Protein AF-A0A534W5A2-F1 (afdb_monomer_lite)

Secondary structure (DSSP, 8-state):
----------------------TT-PPPHHHHHHHHHHHHHHHHHHHHHHHH-SSPPPHHHHHHHHHHHHHHHTT-HHHHHHHHHHHHHHTGGG--HHHHHHHHHHHHHHHHTTTT-HHHHHHHHHHH--TTTSPPPHHHHHHHHHHHHHHHHHHHHHHHHHHHHHHHHHHHHHHHHHHHHHHHHHH-S-TT----TT-HHHHHHHHHHHHHHHHHHHHS----TT--HHHHHHHHHHHHHHHHHHHHHHHHHHHHHHHHHHHTTS-THHHHHHHHTT--

Structure (mmCIF, N/CA/C/O backbone):
data_AF-A0A534W5A2-F1
#
_entry.id   AF-A0A534W5A2-F1
#
loop_
_atom_site.group_PDB
_atom_site.id
_atom_site.type_symbol
_atom_site.label_atom_id
_atom_site.label_alt_id
_atom_site.label_comp_id
_atom_site.label_asym_id
_atom_site.label_entity_id
_atom_site.label_seq_id
_atom_site.pdbx_PDB_ins_code
_atom_site.Cartn_x
_atom_site.Cartn_y
_atom_site.Cartn_z
_atom_site.occupancy
_atom_site.B_iso_or_equiv
_atom_site.auth_seq_id
_atom_site.auth_comp_id
_atom_site.auth_asym_id
_atom_site.auth_atom_id
_atom_site.pdbx_PDB_model_num
ATOM 1 N N . MET A 1 1 ? -21.475 -53.592 32.112 1.00 46.22 1 MET A N 1
ATOM 2 C CA . MET A 1 1 ? -20.242 -53.529 31.300 1.00 46.22 1 MET A CA 1
ATOM 3 C C . MET A 1 1 ? -20.649 -53.256 29.865 1.00 46.22 1 MET A C 1
ATOM 5 O O . MET A 1 1 ? -20.911 -54.202 29.145 1.00 46.22 1 MET A O 1
ATOM 9 N N . ASN A 1 2 ? -20.759 -51.983 29.489 1.00 44.91 2 ASN A N 1
ATOM 10 C CA . ASN A 1 2 ? -20.929 -51.557 28.102 1.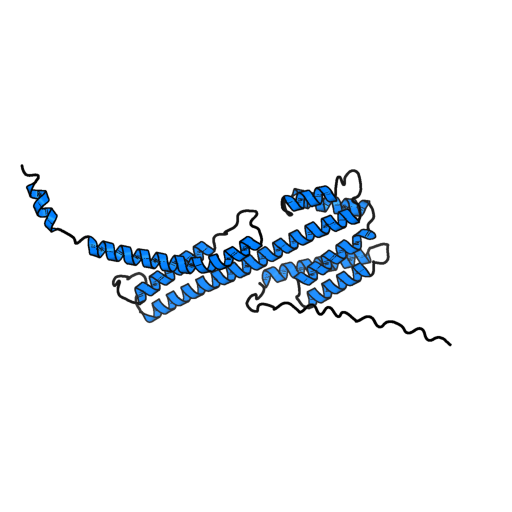00 44.91 2 ASN A CA 1
ATOM 11 C C . ASN A 1 2 ? -19.834 -50.520 27.842 1.00 44.91 2 ASN A C 1
ATOM 13 O O . ASN A 1 2 ? -19.763 -49.514 28.543 1.00 44.91 2 ASN A O 1
ATOM 17 N N . HIS A 1 3 ? -18.935 -50.844 26.917 1.00 53.88 3 HIS A N 1
ATOM 18 C CA . HIS A 1 3 ? -17.852 -49.981 26.465 1.00 53.88 3 HIS A CA 1
ATOM 19 C C . HIS A 1 3 ? -18.421 -48.939 25.496 1.00 53.88 3 HIS A C 1
ATOM 21 O O . HIS A 1 3 ? -18.785 -49.282 24.375 1.00 53.88 3 HIS A O 1
ATOM 27 N N . GLU A 1 4 ? -18.481 -47.678 25.917 1.00 57.25 4 GLU A N 1
ATOM 28 C CA . GLU A 1 4 ? -18.654 -46.546 25.006 1.00 57.25 4 GLU A CA 1
ATOM 29 C C . GLU A 1 4 ? -17.293 -46.182 24.404 1.00 57.25 4 GLU A C 1
ATOM 31 O O . GLU A 1 4 ? -16.384 -45.695 25.076 1.00 57.25 4 GLU A O 1
ATOM 36 N N . THR A 1 5 ? -17.138 -46.481 23.119 1.00 62.41 5 THR A N 1
ATOM 37 C CA . THR A 1 5 ? -16.000 -46.088 22.289 1.00 62.41 5 THR A CA 1
ATOM 38 C C . THR A 1 5 ? -16.162 -44.641 21.822 1.00 62.41 5 THR A C 1
ATOM 40 O O . THR A 1 5 ? -17.122 -44.318 21.124 1.00 62.41 5 THR A O 1
ATOM 43 N N . MET A 1 6 ? -15.202 -43.785 22.186 1.00 55.22 6 MET A N 1
ATOM 44 C CA . MET A 1 6 ? -15.036 -42.425 21.656 1.00 55.22 6 MET A CA 1
ATOM 45 C C . MET A 1 6 ? -14.790 -42.424 20.135 1.00 55.22 6 MET A C 1
ATOM 47 O O . MET A 1 6 ? -14.016 -43.255 19.654 1.00 55.22 6 MET A O 1
ATOM 51 N N . PRO A 1 7 ? -15.328 -41.449 19.379 1.00 61.16 7 PRO A N 1
ATOM 52 C CA . PRO A 1 7 ? -14.908 -41.204 18.008 1.00 61.16 7 PRO A CA 1
ATOM 53 C C . PRO A 1 7 ? -13.658 -40.309 17.979 1.00 61.16 7 PRO A C 1
ATOM 55 O O . PRO A 1 7 ? -13.684 -39.142 18.368 1.00 61.16 7 PRO A O 1
ATOM 58 N N . THR A 1 8 ? -12.553 -40.858 17.482 1.00 61.16 8 THR A N 1
ATOM 59 C CA . THR A 1 8 ? -11.350 -40.121 17.077 1.00 61.16 8 THR A CA 1
ATOM 60 C C . THR A 1 8 ? -11.653 -39.307 15.818 1.00 61.16 8 THR A C 1
ATOM 62 O O . THR A 1 8 ? -11.674 -39.848 14.712 1.00 61.16 8 THR A O 1
ATOM 65 N N . GLY A 1 9 ? -11.921 -38.011 15.979 1.00 56.09 9 GLY A N 1
ATOM 66 C CA . GLY A 1 9 ? -12.006 -37.069 14.862 1.00 56.09 9 GLY A CA 1
ATOM 67 C C . GLY A 1 9 ? -10.612 -36.760 14.292 1.00 56.09 9 GLY A C 1
ATOM 68 O O . GLY A 1 9 ? -9.656 -36.666 15.066 1.00 56.09 9 GLY A O 1
ATOM 69 N N . PRO A 1 10 ? -10.456 -36.612 12.964 1.00 56.62 10 PRO A N 1
ATOM 70 C CA . PRO A 1 10 ? -9.162 -36.325 12.361 1.00 56.62 10 PRO A CA 1
ATOM 71 C C . PRO A 1 10 ? -8.696 -34.915 12.738 1.00 56.62 10 PRO A C 1
ATOM 73 O O . PRO A 1 10 ? -9.393 -33.926 12.509 1.00 56.62 10 PRO A O 1
ATOM 76 N N . ALA A 1 11 ? -7.491 -34.832 13.301 1.00 47.19 11 ALA A N 1
ATOM 77 C CA . ALA A 1 11 ? -6.762 -33.587 13.477 1.00 47.19 11 ALA A CA 1
ATOM 78 C C . ALA A 1 11 ? -6.461 -32.993 12.092 1.00 47.19 11 ALA A C 1
ATOM 80 O O . ALA A 1 11 ? -5.523 -33.401 11.413 1.00 47.19 11 ALA A O 1
ATOM 81 N N . SER A 1 12 ? -7.290 -32.043 11.660 1.00 46.56 12 SER A N 1
ATOM 82 C CA . SER A 1 12 ? -7.030 -31.209 10.490 1.00 46.56 12 SER A CA 1
ATOM 83 C C . SER A 1 12 ? -5.933 -30.202 10.839 1.00 46.56 12 SER A C 1
ATOM 85 O O . SER A 1 12 ? -6.209 -29.051 11.174 1.00 46.56 12 SER A O 1
ATOM 87 N N . THR A 1 13 ? -4.677 -30.637 10.775 1.00 43.84 13 THR A N 1
ATOM 88 C CA . THR A 1 13 ? -3.520 -29.748 10.658 1.00 43.84 13 THR A CA 1
ATOM 89 C C . THR A 1 13 ? -3.604 -29.041 9.309 1.00 43.84 13 THR A C 1
ATOM 91 O O . THR A 1 13 ? -3.165 -29.558 8.283 1.00 43.84 13 THR A O 1
ATOM 94 N N . LEU A 1 14 ? -4.235 -27.866 9.310 1.00 41.47 14 LEU A N 1
ATOM 95 C CA . LEU A 1 14 ? -4.123 -26.874 8.246 1.00 41.47 14 LEU A CA 1
ATOM 96 C C . LEU A 1 14 ? -2.685 -26.337 8.269 1.00 41.47 14 LEU A C 1
ATOM 98 O O . LEU A 1 14 ? -2.398 -25.283 8.834 1.00 41.47 14 LEU A O 1
ATOM 102 N N . ASP A 1 15 ? -1.770 -27.092 7.666 1.00 35.31 15 ASP A N 1
ATOM 103 C CA . ASP A 1 15 ? -0.505 -26.551 7.190 1.00 35.31 15 ASP A CA 1
ATOM 104 C C . ASP A 1 15 ? -0.844 -25.605 6.038 1.00 35.31 15 ASP A C 1
ATOM 106 O O . ASP A 1 15 ? -0.960 -25.994 4.873 1.00 35.31 15 ASP A O 1
ATOM 110 N N . HIS A 1 16 ? -1.067 -24.334 6.376 1.00 46.12 16 HIS A N 1
ATOM 111 C CA . HIS A 1 16 ? -0.995 -23.264 5.398 1.00 46.12 16 HIS A CA 1
ATOM 112 C C . HIS A 1 16 ? 0.427 -23.258 4.850 1.00 46.12 16 HIS A C 1
ATOM 114 O O . HIS A 1 16 ? 1.347 -22.718 5.464 1.00 46.12 16 HIS A O 1
ATOM 120 N N . ALA A 1 17 ? 0.583 -23.912 3.699 1.00 38.72 17 ALA A N 1
ATOM 121 C CA . ALA A 1 17 ? 1.750 -23.836 2.851 1.00 38.72 17 ALA A CA 1
ATOM 122 C C . ALA A 1 17 ? 2.178 -22.370 2.756 1.00 38.72 17 ALA A C 1
ATOM 124 O O . ALA A 1 17 ? 1.464 -21.534 2.201 1.00 38.72 17 ALA A O 1
ATOM 125 N N . THR A 1 18 ? 3.325 -22.069 3.362 1.00 44.75 18 THR A N 1
ATOM 126 C CA . THR A 1 18 ? 4.060 -20.824 3.184 1.00 44.75 18 THR A CA 1
ATOM 127 C C . THR A 1 18 ? 4.217 -20.595 1.695 1.00 44.75 18 THR A C 1
ATOM 129 O O . THR A 1 18 ? 4.955 -21.309 1.018 1.00 44.75 18 THR A O 1
ATOM 132 N N . THR A 1 19 ? 3.437 -19.639 1.212 1.00 43.31 19 THR A N 1
ATOM 133 C CA . THR A 1 19 ? 3.390 -19.170 -0.159 1.00 43.31 19 THR A CA 1
ATOM 134 C C . THR A 1 19 ? 4.802 -18.889 -0.642 1.00 43.31 19 THR A C 1
ATOM 136 O O . THR A 1 19 ? 5.532 -18.124 -0.018 1.00 43.31 19 THR A O 1
ATOM 139 N N . ASP A 1 20 ? 5.136 -19.554 -1.739 1.00 40.97 20 ASP A N 1
ATOM 140 C CA . ASP A 1 20 ? 6.178 -19.265 -2.715 1.00 40.97 20 ASP A CA 1
ATOM 141 C C . ASP A 1 20 ? 6.689 -17.812 -2.634 1.00 40.97 20 ASP A C 1
ATOM 143 O O . ASP A 1 20 ? 6.118 -16.876 -3.202 1.00 40.97 20 ASP A O 1
ATOM 147 N N . SER A 1 21 ? 7.738 -17.608 -1.837 1.00 47.84 21 SER A N 1
ATOM 148 C CA . SER A 1 21 ? 8.421 -16.326 -1.700 1.00 47.84 21 SER A CA 1
ATOM 149 C C . SER A 1 21 ? 9.193 -16.075 -2.990 1.00 47.84 21 SER A C 1
ATOM 151 O O . SER A 1 21 ? 10.363 -16.438 -3.073 1.00 47.84 21 SER A O 1
ATOM 153 N N . ASP A 1 22 ? 8.537 -15.491 -3.995 1.00 47.50 22 ASP A N 1
ATOM 154 C CA . ASP A 1 22 ? 9.152 -15.100 -5.266 1.00 47.50 22 ASP A CA 1
ATOM 155 C C . ASP A 1 22 ? 10.478 -14.348 -4.985 1.00 47.50 22 ASP A C 1
ATOM 157 O O . ASP A 1 22 ? 10.462 -13.211 -4.490 1.00 47.50 22 ASP A O 1
ATOM 161 N N . PRO A 1 23 ? 11.650 -14.970 -5.235 1.00 49.06 23 PRO A N 1
ATOM 162 C CA . PRO A 1 23 ? 12.945 -14.474 -4.763 1.00 49.06 23 PRO A CA 1
ATOM 163 C C . PRO A 1 23 ? 13.362 -13.157 -5.436 1.00 49.06 23 PRO A C 1
ATOM 165 O O . PRO A 1 23 ? 14.333 -12.523 -5.021 1.00 49.06 23 PRO A O 1
ATOM 168 N N . ALA A 1 24 ? 12.619 -12.710 -6.454 1.00 47.38 24 ALA A N 1
ATOM 169 C CA . ALA A 1 24 ? 12.826 -11.439 -7.138 1.00 47.38 24 ALA A CA 1
ATOM 170 C C . ALA A 1 24 ? 12.219 -10.222 -6.406 1.00 47.38 24 ALA A C 1
ATOM 172 O O . ALA A 1 24 ? 12.464 -9.081 -6.807 1.00 47.38 24 ALA A O 1
ATOM 173 N N . LEU A 1 25 ? 11.446 -10.425 -5.335 1.00 53.38 25 LEU A N 1
ATOM 174 C CA . LEU A 1 25 ? 10.855 -9.364 -4.514 1.00 53.38 25 LEU A CA 1
ATOM 175 C C . LEU A 1 25 ? 11.687 -9.124 -3.247 1.00 53.38 25 LEU A C 1
ATOM 177 O O . LEU A 1 25 ? 11.186 -9.226 -2.130 1.00 53.38 25 LEU A O 1
ATOM 181 N N . LEU A 1 26 ? 12.971 -8.778 -3.396 1.00 52.56 26 LEU A N 1
ATOM 182 C CA . LEU A 1 26 ? 13.739 -8.292 -2.248 1.00 52.56 26 LEU A CA 1
ATOM 183 C C . LEU A 1 26 ? 13.084 -7.005 -1.732 1.00 52.56 26 LEU A C 1
ATOM 185 O O . LEU A 1 26 ? 13.005 -6.013 -2.466 1.00 52.56 26 LEU A O 1
ATOM 189 N N . PRO A 1 27 ? 12.585 -6.999 -0.488 1.00 54.56 27 PRO A N 1
ATOM 190 C CA . PRO A 1 27 ? 11.797 -5.889 -0.018 1.00 54.56 27 PRO A CA 1
ATOM 191 C C . PRO A 1 27 ? 12.708 -4.698 0.267 1.00 54.56 27 PRO A C 1
ATOM 193 O O . PRO A 1 27 ? 13.811 -4.804 0.811 1.00 54.56 27 PRO A O 1
ATOM 196 N N . ASP A 1 28 ? 12.234 -3.531 -0.134 1.00 64.06 28 ASP A N 1
ATOM 197 C CA . ASP A 1 28 ? 12.963 -2.294 0.026 1.00 64.06 28 ASP A CA 1
ATOM 198 C C . ASP A 1 28 ? 13.176 -1.936 1.504 1.00 64.06 28 ASP A C 1
ATOM 200 O O . ASP A 1 28 ? 12.235 -1.689 2.262 1.00 64.06 28 ASP A O 1
ATOM 204 N N . ARG A 1 29 ? 14.448 -1.866 1.901 1.00 63.94 29 ARG A N 1
ATOM 205 C CA . ARG A 1 29 ? 14.871 -1.679 3.293 1.00 63.94 29 ARG A CA 1
ATOM 206 C C . ARG A 1 29 ? 14.306 -0.417 3.976 1.00 63.94 29 ARG A C 1
ATOM 208 O O . ARG A 1 29 ? 13.842 -0.556 5.107 1.00 63.94 29 ARG A O 1
ATOM 215 N N . PRO A 1 30 ? 14.305 0.793 3.373 1.00 66.75 30 PRO A N 1
ATOM 216 C CA . PRO A 1 30 ? 13.800 1.990 4.050 1.00 66.75 30 PRO A CA 1
ATOM 217 C C . PRO A 1 30 ? 12.285 1.973 4.293 1.00 66.75 30 PRO A C 1
ATOM 219 O O . PRO A 1 30 ? 11.844 2.368 5.373 1.00 66.75 30 PRO A O 1
ATOM 222 N N . SER A 1 31 ? 11.475 1.486 3.347 1.00 78.44 31 SER A N 1
ATOM 223 C CA . SER A 1 31 ? 10.023 1.381 3.566 1.00 78.44 31 SER A CA 1
ATOM 224 C C . SER A 1 31 ? 9.671 0.301 4.589 1.00 78.44 31 SER A C 1
ATOM 226 O O . SER A 1 31 ? 8.850 0.547 5.478 1.00 78.44 31 SER A O 1
ATOM 228 N N . LEU A 1 32 ? 10.347 -0.851 4.541 1.00 82.25 32 LEU A N 1
ATOM 229 C CA . LEU A 1 32 ? 10.207 -1.880 5.567 1.00 82.25 32 LEU A CA 1
ATOM 230 C C . LEU A 1 32 ? 10.569 -1.366 6.955 1.00 82.25 32 LEU A C 1
ATOM 232 O O . LEU A 1 32 ? 9.850 -1.648 7.906 1.00 82.25 32 LEU A O 1
ATOM 236 N N . PHE A 1 33 ? 11.641 -0.586 7.081 1.00 88.19 33 PHE A N 1
ATOM 237 C CA . PHE A 1 33 ? 12.065 -0.036 8.364 1.00 88.19 33 PHE A CA 1
ATOM 238 C C . PHE A 1 33 ? 10.991 0.856 8.999 1.00 88.19 33 PHE A C 1
ATOM 240 O O . PHE A 1 33 ? 10.694 0.718 10.185 1.00 88.19 33 PHE A O 1
ATOM 247 N N . ILE A 1 34 ? 10.360 1.734 8.211 1.00 89.12 34 ILE A N 1
ATOM 248 C CA . ILE A 1 34 ? 9.267 2.589 8.697 1.00 89.12 34 ILE A CA 1
ATOM 249 C C . ILE A 1 34 ? 8.055 1.737 9.091 1.00 89.12 34 ILE A C 1
ATOM 251 O O . ILE A 1 34 ? 7.485 1.943 10.164 1.00 89.12 34 ILE A O 1
ATOM 255 N N . ARG A 1 35 ? 7.668 0.760 8.258 1.00 89.56 35 ARG A N 1
ATOM 256 C CA . ARG A 1 35 ? 6.538 -0.141 8.552 1.00 89.56 35 ARG A CA 1
ATOM 257 C C . ARG A 1 35 ? 6.783 -0.966 9.809 1.00 89.56 35 ARG A C 1
ATOM 259 O O . ARG A 1 35 ? 5.881 -1.088 10.631 1.00 89.56 35 ARG A O 1
ATOM 266 N N . ARG A 1 36 ? 8.004 -1.470 9.970 1.00 94.56 36 ARG A N 1
ATOM 267 C CA . ARG A 1 36 ? 8.460 -2.216 11.139 1.00 94.56 36 ARG A CA 1
ATOM 268 C C . ARG A 1 36 ? 8.392 -1.361 12.399 1.00 94.56 36 ARG A C 1
ATOM 270 O O . ARG A 1 36 ? 7.740 -1.763 13.350 1.00 94.56 36 ARG A O 1
ATOM 277 N N . ARG A 1 37 ? 8.976 -0.157 12.386 1.00 95.25 37 ARG A N 1
ATOM 278 C CA . ARG A 1 37 ? 8.908 0.771 13.529 1.00 95.25 37 ARG A CA 1
ATOM 279 C C . ARG A 1 37 ? 7.478 1.137 13.899 1.00 95.25 37 ARG A C 1
ATOM 281 O O . ARG A 1 37 ? 7.151 1.263 15.074 1.00 95.25 37 ARG A O 1
ATOM 288 N N . ARG A 1 38 ? 6.617 1.318 12.897 1.00 94.38 38 ARG A N 1
ATOM 289 C CA . ARG A 1 38 ? 5.203 1.594 13.138 1.00 94.38 38 ARG A CA 1
ATOM 290 C C . ARG A 1 38 ? 4.514 0.384 13.770 1.00 94.38 38 ARG A C 1
ATOM 292 O O . ARG A 1 38 ? 3.799 0.561 14.747 1.00 94.38 38 ARG A O 1
ATOM 299 N N . LEU A 1 39 ? 4.763 -0.825 13.270 1.00 95.75 39 LEU A N 1
ATOM 300 C CA . LEU A 1 39 ? 4.236 -2.056 13.859 1.00 95.75 39 LEU A CA 1
ATOM 301 C C . LEU A 1 39 ? 4.715 -2.235 15.310 1.00 95.75 39 LEU A C 1
ATOM 303 O O . LEU A 1 39 ? 3.898 -2.473 16.193 1.00 95.75 39 LEU A O 1
ATOM 307 N N . GLU A 1 40 ? 6.009 -2.027 15.572 1.00 97.31 40 GLU A N 1
ATOM 308 C CA . GLU A 1 40 ? 6.608 -2.015 16.916 1.00 97.31 40 GLU A CA 1
ATOM 309 C C . GLU A 1 40 ? 5.891 -1.036 17.852 1.00 97.31 40 GLU A C 1
ATOM 311 O O . GLU A 1 40 ? 5.502 -1.409 18.959 1.00 97.31 40 GLU A O 1
ATOM 316 N N . ALA A 1 41 ? 5.663 0.198 17.395 1.00 96.81 41 ALA A N 1
ATOM 317 C CA . ALA A 1 41 ? 4.951 1.207 18.169 1.00 96.81 41 ALA A CA 1
ATOM 318 C C . ALA A 1 41 ? 3.507 0.782 18.478 1.00 96.81 41 ALA A C 1
ATOM 320 O O . ALA A 1 41 ? 3.071 0.906 19.619 1.00 96.81 41 ALA A O 1
ATOM 321 N N . HIS A 1 42 ? 2.782 0.226 17.502 1.00 96.12 42 HIS A N 1
ATOM 322 C CA . HIS A 1 42 ? 1.413 -0.257 17.711 1.00 96.12 42 HIS A CA 1
ATOM 323 C C . HIS A 1 42 ? 1.349 -1.433 18.695 1.00 96.12 42 HIS A C 1
ATOM 325 O O . HIS A 1 42 ? 0.494 -1.439 19.580 1.00 96.12 42 HIS A O 1
ATOM 331 N N . ILE A 1 43 ? 2.274 -2.393 18.593 1.00 97.50 43 ILE A N 1
ATOM 332 C CA . ILE A 1 43 ? 2.395 -3.503 19.549 1.00 97.50 43 ILE A CA 1
ATOM 333 C C . ILE A 1 43 ? 2.671 -2.958 20.960 1.00 97.50 43 ILE A C 1
ATOM 335 O O . ILE A 1 43 ? 2.026 -3.376 21.921 1.00 97.50 43 ILE A O 1
ATOM 339 N N . ALA A 1 44 ? 3.578 -1.986 21.099 1.00 96.88 44 ALA A N 1
ATOM 340 C CA . ALA A 1 44 ? 3.882 -1.359 22.385 1.00 96.88 44 ALA A CA 1
ATOM 341 C C . ALA A 1 44 ? 2.676 -0.603 22.973 1.00 96.88 44 ALA A C 1
ATOM 343 O O . ALA A 1 44 ? 2.405 -0.708 24.173 1.00 96.88 44 ALA A O 1
ATOM 344 N N . THR A 1 45 ? 1.918 0.119 22.141 1.00 95.38 45 THR A N 1
ATOM 345 C CA . THR A 1 45 ? 0.675 0.784 22.556 1.00 95.38 45 THR A CA 1
ATOM 346 C C . THR A 1 45 ? -0.362 -0.230 23.032 1.00 95.38 45 THR A C 1
ATOM 348 O O . THR A 1 45 ? -0.963 -0.012 24.080 1.00 95.38 45 THR A O 1
ATOM 351 N N . LEU A 1 46 ? -0.529 -1.356 22.329 1.00 95.00 46 LEU A N 1
ATOM 352 C CA . LEU A 1 46 ? -1.437 -2.431 22.738 1.00 95.00 46 LEU A CA 1
ATOM 353 C C . LEU A 1 46 ? -1.046 -3.026 24.093 1.00 95.00 46 LEU A C 1
ATOM 355 O O . LEU A 1 46 ? -1.887 -3.098 24.983 1.00 95.00 46 LEU A O 1
ATOM 359 N N . TYR A 1 47 ? 0.230 -3.362 24.308 1.00 94.88 47 TYR A N 1
ATOM 360 C CA . TYR A 1 47 ? 0.693 -3.827 25.622 1.00 94.88 47 TYR A CA 1
ATOM 361 C C . TYR A 1 47 ? 0.455 -2.798 26.731 1.00 94.88 47 TYR A C 1
ATOM 363 O O . TYR A 1 47 ? 0.070 -3.164 27.840 1.00 94.88 47 TYR A O 1
ATOM 371 N N . THR A 1 48 ? 0.679 -1.515 26.440 1.00 94.38 48 THR A N 1
ATOM 372 C CA . THR A 1 48 ? 0.449 -0.437 27.410 1.00 94.38 48 THR A CA 1
ATOM 373 C C . THR A 1 48 ? -1.035 -0.329 27.757 1.00 94.38 48 THR A C 1
ATOM 375 O O . THR A 1 48 ? -1.365 -0.283 28.939 1.00 94.38 48 THR A O 1
ATOM 378 N N . SER A 1 49 ? -1.913 -0.377 26.748 1.00 91.38 49 SER A N 1
ATOM 379 C CA . SER A 1 49 ? -3.371 -0.383 26.917 1.00 91.38 49 SER A CA 1
ATOM 380 C C . SER A 1 49 ? -3.819 -1.553 27.793 1.00 91.38 49 SER A C 1
ATOM 382 O O . SER A 1 49 ? -4.432 -1.339 28.839 1.00 91.38 49 SER A O 1
ATOM 384 N N . LEU A 1 50 ? -3.400 -2.777 27.442 1.00 91.88 50 LEU A N 1
ATOM 385 C CA . LEU A 1 50 ? -3.733 -4.001 28.179 1.00 91.88 50 LEU A CA 1
ATOM 386 C C . LEU A 1 50 ? -3.252 -3.957 29.631 1.00 91.88 50 LEU A C 1
ATOM 388 O O . LEU A 1 50 ? -3.957 -4.408 30.526 1.00 91.88 50 LEU A O 1
ATOM 392 N N . ARG A 1 51 ? -2.071 -3.382 29.885 1.00 92.50 51 ARG A N 1
ATOM 393 C CA . ARG A 1 51 ? -1.536 -3.220 31.244 1.00 92.50 51 ARG A CA 1
ATOM 394 C C . ARG A 1 51 ? -2.294 -2.170 32.058 1.00 92.50 51 ARG A C 1
ATOM 396 O O . ARG A 1 51 ? -2.374 -2.300 33.275 1.00 92.50 51 ARG A O 1
ATOM 403 N N . SER A 1 52 ? -2.783 -1.115 31.409 1.00 90.25 52 SER A N 1
ATOM 404 C CA . SER A 1 52 ? -3.552 -0.046 32.058 1.00 90.25 52 SER A CA 1
ATOM 405 C C . SER A 1 52 ? -5.040 -0.362 32.227 1.00 90.25 52 SER A C 1
ATOM 407 O O . SER A 1 52 ? -5.726 0.360 32.951 1.00 90.25 52 SER A O 1
ATOM 409 N N . SER A 1 53 ? -5.541 -1.412 31.569 1.00 87.12 53 SER A N 1
ATOM 410 C CA . SER A 1 53 ? -6.940 -1.821 31.673 1.00 87.12 53 SER A CA 1
ATOM 411 C C . SER A 1 53 ? -7.286 -2.223 33.107 1.00 87.12 53 SER A C 1
ATOM 413 O O . SER A 1 53 ? -6.502 -2.872 33.799 1.00 87.12 53 SER A O 1
ATOM 415 N N . ARG A 1 54 ? -8.482 -1.834 33.566 1.00 82.06 54 ARG A N 1
ATOM 416 C CA . ARG A 1 54 ? -9.006 -2.249 34.880 1.00 82.06 54 ARG A CA 1
ATOM 417 C C . ARG A 1 54 ? -9.431 -3.714 34.898 1.00 82.06 54 ARG A C 1
ATOM 419 O O . ARG A 1 54 ? -9.530 -4.297 35.975 1.00 82.06 54 ARG A O 1
ATOM 426 N N . HIS A 1 55 ? -9.704 -4.281 33.728 1.00 82.44 55 HIS A N 1
ATOM 427 C CA . HIS A 1 55 ? -10.101 -5.671 33.573 1.00 82.44 55 HIS A CA 1
ATOM 428 C C . HIS A 1 55 ? -8.883 -6.523 33.215 1.00 82.44 55 HIS A C 1
ATOM 430 O O . HIS A 1 55 ? -7.987 -6.036 32.518 1.00 82.44 55 HIS A O 1
ATOM 436 N N . PRO A 1 56 ? -8.822 -7.781 33.693 1.00 85.06 56 PRO A N 1
ATOM 437 C CA . PRO A 1 56 ? -7.808 -8.708 33.218 1.00 85.06 56 PRO A CA 1
ATOM 438 C C . PRO A 1 56 ? -7.909 -8.787 31.688 1.00 85.06 56 PRO A C 1
ATOM 440 O O . PRO A 1 56 ? -9.022 -8.883 31.169 1.00 85.06 56 PRO A O 1
ATOM 443 N N . PRO A 1 57 ? -6.783 -8.688 30.964 1.00 82.19 57 PRO A N 1
ATOM 444 C CA . PRO A 1 57 ? -6.808 -8.670 29.512 1.00 82.19 57 PRO A CA 1
ATOM 445 C C . PRO A 1 57 ? -7.390 -9.982 28.994 1.00 82.19 57 PRO A C 1
ATOM 447 O O . PRO A 1 57 ? -6.970 -11.052 29.445 1.00 82.19 57 PRO A O 1
ATOM 450 N N . ASP A 1 58 ? -8.312 -9.897 28.036 1.00 91.56 58 ASP A N 1
ATOM 451 C CA . ASP A 1 58 ? -8.792 -11.080 27.333 1.00 91.56 58 ASP A CA 1
ATOM 452 C C . ASP A 1 58 ? -7.594 -11.845 26.746 1.00 91.56 58 ASP A C 1
ATOM 454 O O . ASP A 1 58 ? -6.687 -11.287 26.108 1.00 91.56 58 ASP A O 1
ATOM 458 N N . GLN A 1 59 ? -7.584 -13.149 27.008 1.00 93.94 59 GLN A N 1
ATOM 459 C CA . GLN A 1 59 ? -6.559 -14.070 26.551 1.00 93.94 59 GLN A CA 1
ATOM 460 C C . GLN A 1 59 ? -6.450 -14.051 25.022 1.00 93.94 59 GLN A C 1
ATOM 462 O O . GLN A 1 59 ? -5.337 -14.150 24.503 1.00 93.94 59 GLN A O 1
ATOM 467 N N . SER A 1 60 ? -7.567 -13.848 24.313 1.00 95.19 60 SER A N 1
ATOM 468 C CA . SER A 1 60 ? -7.585 -13.779 22.849 1.00 95.19 60 SER A CA 1
ATOM 469 C C . SER A 1 60 ? -6.793 -12.572 22.317 1.00 95.19 60 SER A C 1
ATOM 471 O O . SER A 1 60 ? -5.978 -12.693 21.395 1.00 95.19 60 SER A O 1
ATOM 473 N N . VAL A 1 61 ? -6.939 -11.407 22.958 1.00 95.88 61 VAL A N 1
ATOM 474 C CA . VAL A 1 61 ? -6.212 -10.185 22.592 1.00 95.88 61 VAL A CA 1
ATOM 475 C C . VAL A 1 61 ? -4.718 -10.370 22.847 1.00 95.88 61 VAL A C 1
ATOM 477 O O . VAL A 1 61 ? -3.893 -10.061 21.984 1.00 95.88 61 VAL A O 1
ATOM 480 N N . LEU A 1 62 ? -4.354 -10.925 24.008 1.00 95.81 62 LEU A N 1
ATOM 481 C CA . LEU A 1 62 ? -2.958 -11.190 24.357 1.00 95.81 62 LEU A CA 1
ATOM 482 C C . LEU A 1 62 ? -2.307 -12.193 23.393 1.00 95.81 62 LEU A C 1
ATOM 484 O O . LEU A 1 62 ? -1.146 -12.020 23.009 1.00 95.81 62 LEU A O 1
ATOM 488 N N . GLU A 1 63 ? -3.045 -13.223 22.976 1.00 97.00 63 GLU A N 1
ATOM 489 C CA . GLU A 1 63 ? -2.589 -14.189 21.982 1.00 97.00 63 GLU A CA 1
ATOM 490 C C . GLU A 1 63 ? -2.245 -13.499 20.659 1.00 97.00 63 GLU A C 1
ATOM 492 O O . GLU A 1 63 ? -1.122 -13.653 20.167 1.00 97.00 63 GLU A O 1
ATOM 497 N N . HIS A 1 64 ? -3.147 -12.675 20.124 1.00 97.62 64 HIS A N 1
ATOM 498 C CA . HIS A 1 64 ? -2.906 -11.940 18.884 1.00 97.62 64 HIS A CA 1
ATOM 499 C C . HIS A 1 64 ? -1.724 -10.966 18.985 1.00 97.62 64 HIS A C 1
ATOM 501 O O . HIS A 1 64 ? -0.906 -10.900 18.066 1.00 97.62 64 HIS A O 1
ATOM 507 N N . VAL A 1 65 ? -1.557 -10.263 20.110 1.00 97.25 65 VAL A N 1
ATOM 508 C CA . VAL A 1 65 ? -0.391 -9.385 20.326 1.00 97.25 65 VAL A CA 1
ATOM 509 C C . VAL A 1 65 ? 0.914 -10.192 20.351 1.00 97.25 65 VAL A C 1
ATOM 511 O O . VAL A 1 65 ? 1.911 -9.791 19.745 1.00 97.25 65 VAL A O 1
ATOM 514 N N . ASN A 1 66 ? 0.916 -11.364 20.989 1.00 97.50 66 ASN A N 1
ATOM 515 C CA . ASN A 1 66 ? 2.079 -12.249 21.005 1.00 97.50 66 ASN A CA 1
ATOM 516 C C . ASN A 1 66 ? 2.383 -12.830 19.614 1.00 97.50 66 ASN A C 1
ATOM 518 O O . ASN A 1 66 ? 3.554 -12.949 19.249 1.00 97.50 66 ASN A O 1
ATOM 522 N N . VAL A 1 67 ? 1.358 -13.165 18.821 1.00 98.00 67 VAL A N 1
ATOM 523 C CA . VAL A 1 67 ? 1.524 -13.543 17.407 1.00 98.00 67 VAL A CA 1
ATOM 524 C C . VAL A 1 67 ? 2.165 -12.391 16.636 1.00 98.00 67 VAL A C 1
ATOM 526 O O . VAL A 1 67 ? 3.172 -12.614 15.968 1.00 98.00 67 VAL A O 1
ATOM 529 N N . ALA A 1 68 ? 1.653 -11.165 16.778 1.00 97.88 68 ALA A N 1
ATOM 530 C CA . ALA A 1 68 ? 2.196 -9.989 16.102 1.00 97.88 68 ALA A CA 1
ATOM 531 C C . ALA A 1 68 ? 3.682 -9.779 16.423 1.00 97.88 68 ALA A C 1
ATOM 533 O O . ALA A 1 68 ? 4.487 -9.553 15.520 1.00 97.88 68 ALA A O 1
ATOM 534 N N . LYS A 1 69 ? 4.063 -9.932 17.697 1.00 98.06 69 LYS A N 1
ATOM 535 C CA . LYS A 1 69 ? 5.459 -9.854 18.142 1.00 98.06 69 LYS A CA 1
ATOM 536 C C . LYS A 1 69 ? 6.332 -10.943 17.511 1.00 98.06 69 LYS A C 1
ATOM 538 O O . LYS A 1 69 ? 7.390 -10.633 16.977 1.00 98.06 69 LYS A O 1
ATOM 543 N N . ARG A 1 70 ? 5.876 -12.202 17.501 1.00 98.06 70 ARG A N 1
ATOM 544 C CA . ARG A 1 70 ? 6.616 -13.302 16.854 1.00 98.06 70 ARG A CA 1
ATOM 545 C C . ARG A 1 70 ? 6.815 -13.061 15.358 1.00 98.06 70 ARG A C 1
ATOM 547 O O . ARG A 1 70 ? 7.882 -13.370 14.836 1.00 98.06 70 ARG A O 1
ATOM 554 N N . GLN A 1 71 ? 5.807 -12.527 14.670 1.00 97.38 71 GLN A N 1
ATOM 555 C CA . GLN A 1 71 ? 5.913 -12.223 13.241 1.00 97.38 71 GLN A CA 1
ATOM 556 C C . GLN A 1 71 ? 6.856 -11.048 12.976 1.00 97.38 71 GLN A C 1
ATOM 558 O O . GLN A 1 71 ? 7.683 -11.111 12.069 1.00 97.38 71 GLN A O 1
ATOM 563 N N . LEU A 1 72 ? 6.814 -10.021 13.825 1.00 96.56 72 LEU A N 1
ATOM 564 C CA . LEU A 1 72 ? 7.778 -8.928 13.803 1.00 96.56 72 LEU A CA 1
ATOM 565 C C . LEU A 1 72 ? 9.223 -9.438 13.970 1.00 96.56 72 LEU A C 1
ATOM 567 O O . LEU A 1 72 ? 10.093 -9.044 13.193 1.00 96.56 72 LEU A O 1
ATOM 571 N N . ASP A 1 73 ? 9.471 -10.341 14.925 1.00 96.75 73 ASP A N 1
ATOM 572 C CA . ASP A 1 73 ? 10.796 -10.939 15.162 1.00 96.75 73 ASP A CA 1
ATOM 573 C C . ASP A 1 73 ? 11.285 -11.762 13.954 1.00 96.75 73 ASP A C 1
ATOM 575 O O . ASP A 1 73 ? 12.478 -11.788 13.651 1.00 96.75 73 ASP A O 1
ATOM 579 N N . ARG A 1 74 ? 10.357 -12.384 13.216 1.00 96.12 74 ARG A N 1
ATOM 580 C CA . ARG A 1 74 ? 10.616 -13.115 11.962 1.00 96.12 74 ARG A CA 1
ATOM 581 C C . ARG A 1 74 ? 10.732 -12.214 10.729 1.00 96.12 74 ARG A C 1
ATOM 583 O O . ARG A 1 74 ? 10.965 -12.719 9.636 1.00 96.12 74 ARG A O 1
ATOM 590 N N . ASN A 1 75 ? 10.592 -10.896 10.887 1.00 94.25 75 ASN A N 1
ATOM 591 C CA . ASN A 1 75 ? 10.537 -9.921 9.795 1.00 94.25 75 ASN A CA 1
ATOM 592 C C . ASN A 1 75 ? 9.354 -10.141 8.818 1.00 94.25 75 ASN A C 1
ATOM 594 O O . ASN A 1 75 ? 9.378 -9.659 7.685 1.00 94.25 75 ASN A O 1
ATOM 598 N N . CYS A 1 76 ? 8.302 -10.821 9.284 1.00 93.38 76 CYS A N 1
ATOM 599 C CA . CYS A 1 76 ? 7.017 -11.042 8.616 1.00 93.38 76 CYS A CA 1
ATOM 600 C C . CYS A 1 76 ? 6.069 -9.876 8.950 1.00 93.38 76 CYS A C 1
ATOM 602 O O . CYS A 1 76 ? 5.195 -9.962 9.816 1.00 93.38 76 CYS A O 1
ATOM 604 N N . ILE A 1 77 ? 6.337 -8.710 8.350 1.00 93.25 77 ILE A N 1
ATOM 605 C CA . ILE A 1 77 ? 5.696 -7.443 8.742 1.00 93.25 77 ILE A CA 1
ATOM 606 C C . ILE A 1 77 ? 4.195 -7.435 8.426 1.00 93.25 77 ILE A C 1
ATOM 608 O O . ILE A 1 77 ? 3.420 -6.890 9.212 1.00 93.25 77 ILE A O 1
ATOM 612 N N . ASP A 1 78 ? 3.778 -8.023 7.305 1.00 91.50 78 ASP A N 1
ATOM 613 C CA . ASP A 1 78 ? 2.375 -8.045 6.880 1.00 91.50 78 ASP A CA 1
ATOM 614 C C . ASP A 1 78 ? 1.529 -8.919 7.818 1.00 91.50 78 ASP A C 1
ATOM 616 O O . ASP A 1 78 ? 0.521 -8.463 8.358 1.00 91.50 78 ASP A O 1
ATOM 620 N N . GLU A 1 79 ? 2.003 -10.124 8.134 1.00 94.12 79 GLU A N 1
ATOM 621 C CA . GLU A 1 79 ? 1.391 -11.037 9.104 1.00 94.12 79 GLU A CA 1
ATOM 622 C C . GLU A 1 79 ? 1.325 -10.413 10.503 1.00 94.12 79 GLU A C 1
ATOM 624 O O . GLU A 1 79 ? 0.342 -10.584 11.229 1.00 94.12 79 GLU A O 1
ATOM 629 N N . GLY A 1 80 ? 2.349 -9.641 10.876 1.00 96.06 80 GLY A N 1
ATOM 630 C CA . GLY A 1 80 ? 2.350 -8.868 12.113 1.00 96.06 80 GLY A CA 1
ATOM 631 C C . GLY A 1 80 ? 1.227 -7.827 12.164 1.00 96.06 80 GLY A C 1
ATOM 632 O O . GLY A 1 80 ? 0.540 -7.715 13.181 1.00 96.06 80 GLY A O 1
ATOM 633 N N . TRP A 1 81 ? 0.984 -7.107 11.064 1.00 95.75 81 TRP A N 1
ATOM 634 C CA . TRP A 1 81 ? -0.136 -6.166 10.960 1.00 95.75 81 TRP A CA 1
ATOM 635 C C . TRP A 1 81 ? -1.495 -6.860 11.037 1.00 95.75 81 TRP A C 1
ATOM 637 O O . TRP A 1 81 ? -2.370 -6.381 11.757 1.00 95.75 81 TRP A O 1
ATOM 647 N N . HIS A 1 82 ? -1.661 -8.007 10.376 1.00 95.75 82 HIS A N 1
ATOM 648 C CA . HIS A 1 82 ? -2.888 -8.801 10.478 1.00 95.75 82 HIS A CA 1
ATOM 649 C C . HIS A 1 82 ? -3.201 -9.205 11.917 1.00 95.75 82 HIS A C 1
ATOM 651 O O . HIS A 1 82 ? -4.345 -9.086 12.359 1.00 95.75 82 HIS A O 1
ATOM 657 N N . ALA A 1 83 ? -2.184 -9.637 12.662 1.00 97.44 83 ALA A N 1
ATOM 658 C CA . ALA A 1 83 ? -2.334 -9.996 14.064 1.00 97.44 83 ALA A CA 1
ATOM 659 C C . ALA A 1 83 ? -2.682 -8.777 14.941 1.00 97.44 83 ALA A C 1
ATOM 661 O O . ALA A 1 83 ? -3.542 -8.882 15.811 1.00 97.44 83 ALA A O 1
ATOM 662 N N . VAL A 1 84 ? -2.105 -7.597 14.677 1.00 97.50 84 VAL A N 1
ATOM 663 C CA . VAL A 1 84 ? -2.497 -6.343 15.355 1.00 97.50 84 VAL A CA 1
ATOM 664 C C . VAL A 1 84 ? -3.950 -5.965 15.060 1.00 97.50 84 VAL A C 1
ATOM 666 O O . VAL A 1 84 ? -4.688 -5.584 15.969 1.00 97.50 84 VAL A O 1
ATOM 669 N N . PHE A 1 85 ? -4.392 -6.087 13.809 1.00 96.75 85 PHE A N 1
ATOM 670 C CA . PHE A 1 85 ? -5.782 -5.825 13.442 1.00 96.75 85 PHE A CA 1
ATOM 671 C C . PHE A 1 85 ? -6.743 -6.807 14.119 1.00 96.75 85 PHE A C 1
ATOM 673 O O . PHE A 1 85 ? -7.766 -6.387 14.659 1.00 96.75 85 PHE A O 1
ATOM 680 N N . ALA A 1 86 ? -6.384 -8.092 14.173 1.00 96.88 86 ALA A N 1
ATOM 681 C CA . ALA A 1 86 ? -7.142 -9.101 14.904 1.00 96.88 86 ALA A CA 1
ATOM 682 C C . ALA A 1 86 ? -7.227 -8.778 16.405 1.00 96.88 86 ALA A C 1
ATOM 684 O O . ALA A 1 86 ? -8.324 -8.801 16.956 1.00 96.88 86 ALA A O 1
ATOM 685 N N . ALA A 1 87 ? -6.118 -8.372 17.037 1.00 97.19 87 ALA A N 1
ATOM 686 C CA . ALA A 1 87 ? -6.099 -7.947 18.439 1.00 97.19 87 ALA A CA 1
ATOM 687 C C . ALA A 1 87 ? -7.058 -6.773 18.698 1.00 97.19 87 ALA A C 1
ATOM 689 O O . ALA A 1 87 ? -7.849 -6.808 19.635 1.00 97.19 87 ALA A O 1
ATOM 690 N N . HIS A 1 88 ? -7.048 -5.753 17.836 1.00 96.31 88 HIS A N 1
ATOM 691 C CA . HIS A 1 88 ? -7.956 -4.614 17.975 1.00 96.31 88 HIS A CA 1
ATOM 692 C C . HIS A 1 88 ? -9.435 -4.975 17.802 1.00 96.31 88 HIS A C 1
ATOM 694 O O . HIS A 1 88 ? -10.282 -4.291 18.371 1.00 96.31 88 HIS A O 1
ATOM 700 N N . ARG A 1 89 ? -9.756 -5.996 16.999 1.00 96.62 89 ARG A N 1
ATOM 701 C CA . ARG A 1 89 ? -11.131 -6.494 16.850 1.00 96.62 89 ARG A CA 1
ATOM 702 C C . ARG A 1 89 ? -11.547 -7.385 18.018 1.00 96.62 89 ARG A C 1
ATOM 704 O O . ARG A 1 89 ? -12.708 -7.349 18.407 1.00 96.62 89 ARG A O 1
ATOM 711 N N . ALA A 1 90 ? -10.610 -8.151 18.570 1.00 96.12 90 ALA A N 1
ATOM 712 C CA . ALA A 1 90 ? -10.817 -8.964 19.763 1.00 96.12 90 ALA A CA 1
ATOM 713 C C . ALA A 1 90 ? -11.061 -8.113 21.023 1.00 96.12 90 ALA A C 1
ATOM 715 O O . ALA A 1 90 ? -11.730 -8.569 21.931 1.00 96.12 90 ALA A O 1
ATOM 716 N N . GLU A 1 91 ? -10.602 -6.858 21.048 1.00 95.38 91 GLU A N 1
ATOM 717 C CA . GLU A 1 91 ? -10.852 -5.908 22.145 1.00 95.38 91 GLU A CA 1
ATOM 718 C C . GLU A 1 91 ? -12.312 -5.401 22.192 1.00 95.38 91 GLU A C 1
ATOM 720 O O . GLU A 1 91 ? -12.762 -4.922 23.224 1.00 95.38 91 GLU A O 1
ATOM 725 N N . ILE A 1 92 ? -13.065 -5.477 21.083 1.00 95.75 92 ILE A N 1
ATOM 726 C CA . ILE A 1 92 ? -14.393 -4.843 20.940 1.00 95.75 92 ILE A CA 1
ATOM 727 C C . ILE A 1 92 ? -15.449 -5.339 21.946 1.00 95.75 92 ILE A C 1
ATOM 729 O O . ILE A 1 92 ? -16.178 -4.484 22.455 1.00 95.75 92 ILE A O 1
ATOM 733 N N . PRO A 1 93 ? -15.578 -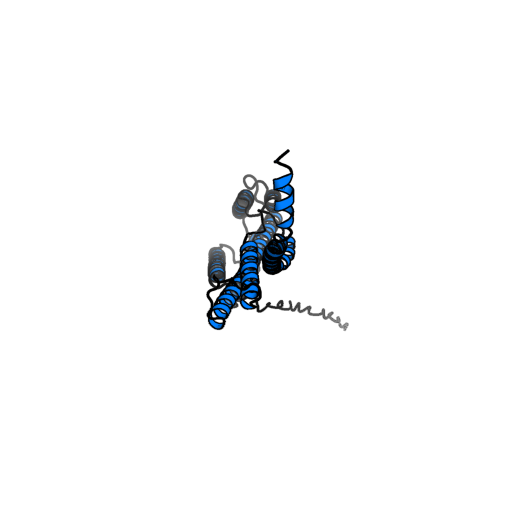6.650 22.234 1.00 94.88 93 PRO A N 1
ATOM 734 C CA . PRO A 1 93 ? -16.574 -7.147 23.188 1.00 94.88 93 PRO A CA 1
ATOM 735 C C . PRO A 1 93 ? -16.396 -6.577 24.600 1.00 94.88 93 PRO A C 1
ATOM 737 O O . PRO A 1 93 ? -17.374 -6.384 25.314 1.00 94.88 93 PRO A O 1
ATOM 740 N N . ASP A 1 94 ? -15.160 -6.243 24.976 1.00 92.69 94 ASP A N 1
ATOM 741 C CA . ASP A 1 94 ? -14.839 -5.684 26.291 1.00 92.69 94 ASP A CA 1
ATOM 742 C C . ASP A 1 94 ? -14.957 -4.149 26.337 1.00 92.69 94 ASP A C 1
ATOM 744 O O . ASP A 1 94 ? -14.806 -3.544 27.402 1.00 92.69 94 ASP A O 1
ATOM 748 N N . MET A 1 95 ? -15.217 -3.493 25.198 1.00 93.31 95 MET A N 1
ATOM 749 C CA . MET A 1 95 ? -15.313 -2.034 25.131 1.00 93.31 95 MET A CA 1
ATOM 750 C C . MET A 1 95 ? -16.629 -1.521 25.705 1.00 93.31 95 MET A C 1
ATOM 752 O O . MET A 1 95 ? -17.721 -1.976 25.352 1.00 93.31 95 MET A O 1
ATOM 756 N N . ARG A 1 96 ? -16.522 -0.454 26.494 1.00 94.88 96 ARG A N 1
ATOM 757 C CA . ARG A 1 96 ? -17.671 0.323 26.966 1.00 94.88 96 ARG A CA 1
ATOM 758 C C . ARG A 1 96 ? -18.268 1.159 25.830 1.00 94.88 96 ARG A C 1
ATOM 760 O O . ARG A 1 96 ? -17.617 1.440 24.822 1.00 94.88 96 ARG A O 1
ATOM 767 N N . ASP A 1 97 ? -19.504 1.617 26.000 1.00 96.25 97 ASP A N 1
ATOM 768 C CA . ASP A 1 97 ? -20.199 2.411 24.978 1.00 96.25 97 ASP A CA 1
ATOM 769 C C . ASP A 1 97 ? -19.472 3.717 24.618 1.00 96.25 97 ASP A C 1
ATOM 771 O O . ASP A 1 97 ? -19.438 4.090 23.446 1.00 96.25 97 ASP A O 1
ATOM 775 N N . ASP A 1 98 ? -18.836 4.388 25.583 1.00 95.56 98 ASP A N 1
ATOM 776 C CA . ASP A 1 98 ? -18.030 5.593 25.346 1.00 95.56 98 ASP A CA 1
ATOM 777 C C . ASP A 1 98 ? -16.785 5.297 24.494 1.00 95.56 98 ASP A C 1
ATOM 779 O O . ASP A 1 98 ? -16.435 6.067 23.596 1.00 95.56 98 ASP A O 1
ATOM 783 N N . GLU A 1 99 ? -16.148 4.149 24.719 1.00 94.88 99 GLU A N 1
ATOM 784 C CA . GLU A 1 99 ? -14.992 3.683 23.945 1.00 94.88 99 GLU A CA 1
ATOM 785 C C . GLU A 1 99 ? -15.398 3.283 22.524 1.00 94.88 99 GLU A C 1
ATOM 787 O O . GLU A 1 99 ? -14.746 3.695 21.555 1.00 94.88 99 GLU A O 1
ATOM 792 N N . ARG A 1 100 ? -16.517 2.558 22.381 1.00 97.00 100 ARG A N 1
ATOM 793 C CA . ARG A 1 100 ? -17.107 2.221 21.078 1.00 97.00 100 ARG A CA 1
ATOM 794 C C . ARG A 1 100 ? -17.498 3.474 20.303 1.00 97.00 100 ARG A C 1
ATOM 796 O O . ARG A 1 100 ? -17.214 3.560 19.107 1.00 97.00 100 ARG A O 1
ATOM 803 N N . GLN A 1 101 ? -18.063 4.483 20.969 1.00 97.44 101 GLN A N 1
ATOM 804 C CA . GLN A 1 101 ? -18.330 5.783 20.352 1.00 97.44 101 GLN A CA 1
ATOM 805 C C . GLN A 1 101 ? -17.039 6.484 19.912 1.00 97.44 101 GLN A C 1
ATOM 807 O O . GLN A 1 101 ? -16.951 6.991 18.793 1.00 97.44 101 GLN A O 1
ATOM 812 N N . GLY A 1 102 ? -16.003 6.494 20.750 1.00 96.62 102 GLY A N 1
ATOM 813 C CA . GLY A 1 102 ? -14.700 7.054 20.388 1.00 96.62 102 GLY A CA 1
ATOM 814 C C . GLY A 1 102 ? -14.111 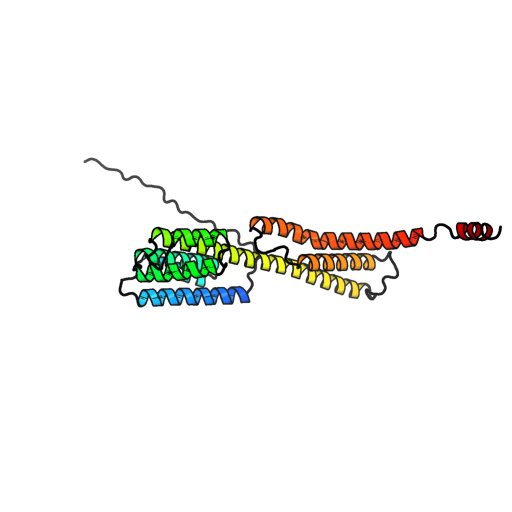6.397 19.133 1.00 96.62 102 GLY A C 1
ATOM 815 O O . GLY A 1 102 ? -13.721 7.088 18.187 1.00 96.62 102 GLY A O 1
ATOM 816 N N . ARG A 1 103 ? -14.119 5.058 19.084 1.00 97.19 103 ARG A N 1
ATOM 817 C CA . ARG A 1 103 ? -13.667 4.262 17.929 1.00 97.19 103 ARG A CA 1
ATOM 818 C C . ARG A 1 103 ? -14.511 4.535 16.683 1.00 97.19 103 ARG A C 1
ATOM 820 O O . ARG A 1 103 ? -13.948 4.777 15.615 1.00 97.19 103 ARG A O 1
ATOM 827 N N . GLY A 1 104 ? -15.836 4.572 16.821 1.00 97.94 104 GLY A N 1
ATOM 828 C CA . GLY A 1 104 ? -16.757 4.894 15.731 1.00 97.94 104 GLY A CA 1
ATOM 829 C C . GLY A 1 104 ? -16.491 6.276 15.126 1.00 97.94 104 GLY A C 1
ATOM 830 O O . GLY A 1 104 ? -16.425 6.416 13.906 1.00 97.94 104 GLY A O 1
ATOM 831 N N . ARG A 1 105 ? -16.235 7.300 15.954 1.00 97.75 105 ARG A N 1
ATOM 832 C CA . ARG A 1 105 ? -15.902 8.655 15.472 1.00 97.75 105 ARG A CA 1
ATOM 833 C C . ARG A 1 105 ? -14.614 8.687 14.653 1.00 97.75 105 ARG A C 1
ATOM 835 O O . ARG A 1 105 ? -14.572 9.374 13.633 1.00 97.75 105 ARG A O 1
ATOM 842 N N . ILE A 1 106 ? -13.588 7.941 15.068 1.00 96.94 106 ILE A N 1
ATOM 843 C CA . ILE A 1 106 ? -12.331 7.826 14.312 1.00 96.94 106 ILE A CA 1
ATOM 844 C C . ILE A 1 106 ? -12.593 7.178 12.946 1.00 96.94 106 ILE A C 1
ATOM 846 O O . ILE A 1 106 ? -12.166 7.723 11.929 1.00 96.94 106 ILE A O 1
ATOM 850 N N . LEU A 1 107 ? -13.353 6.077 12.900 1.00 97.12 107 LEU A N 1
ATOM 851 C CA . LEU A 1 107 ? -13.708 5.403 11.643 1.00 97.12 107 LEU A CA 1
ATOM 852 C C . LEU A 1 107 ? -14.509 6.310 10.701 1.00 97.12 107 LEU A C 1
ATOM 854 O O . LEU A 1 107 ? -14.201 6.391 9.512 1.00 97.12 107 LEU A O 1
ATOM 858 N N . LEU A 1 108 ? -15.485 7.058 11.223 1.00 97.38 108 LEU A N 1
ATOM 859 C CA . LEU A 1 108 ? -16.237 8.030 10.427 1.00 97.38 108 LEU A CA 1
ATOM 860 C C . LEU A 1 108 ? -15.352 9.160 9.898 1.00 97.38 108 LEU A C 1
ATOM 862 O O . LEU A 1 108 ? -15.544 9.611 8.769 1.00 97.38 108 LEU A O 1
ATOM 866 N N . ALA A 1 109 ? -14.388 9.635 10.689 1.00 96.88 109 ALA A N 1
ATOM 867 C CA . ALA A 1 109 ? -13.436 10.645 10.238 1.00 96.88 109 ALA A CA 1
ATOM 868 C C . ALA A 1 109 ? -12.542 10.104 9.110 1.00 96.88 109 ALA A C 1
ATOM 870 O O . ALA A 1 109 ? -12.326 10.793 8.111 1.00 96.88 109 ALA A O 1
ATOM 871 N N . GLU A 1 110 ? -12.079 8.856 9.218 1.00 95.38 110 GLU A N 1
ATOM 872 C CA . GLU A 1 110 ? -11.328 8.187 8.152 1.00 95.38 110 GLU A CA 1
ATOM 873 C C . GLU A 1 110 ? -12.165 8.030 6.878 1.00 95.38 110 GLU A C 1
ATOM 875 O O . GLU A 1 110 ? -11.696 8.403 5.797 1.00 95.38 110 GLU A O 1
ATOM 880 N N . ALA A 1 111 ? -13.418 7.587 7.001 1.00 96.06 111 ALA A N 1
ATOM 881 C CA . ALA A 1 111 ? -14.357 7.488 5.886 1.00 96.06 111 ALA A CA 1
ATOM 882 C C . ALA A 1 111 ? -14.580 8.851 5.202 1.00 96.06 111 ALA A C 1
ATOM 884 O O . ALA A 1 111 ? -14.485 8.957 3.979 1.00 96.06 111 ALA A O 1
ATOM 885 N N . LYS A 1 112 ? -14.796 9.920 5.981 1.00 95.38 112 LYS A N 1
ATOM 886 C CA . LYS A 1 112 ? -14.982 11.294 5.472 1.00 95.38 112 LYS A CA 1
ATOM 887 C C . LYS A 1 112 ? -13.724 11.872 4.824 1.00 95.38 112 LYS A C 1
ATOM 889 O O . LYS A 1 112 ? -13.833 12.642 3.877 1.00 95.38 112 LYS A O 1
ATOM 894 N N . SER A 1 113 ? -12.537 11.491 5.296 1.00 94.94 113 SER A N 1
ATOM 895 C CA . SER A 1 113 ? -11.264 11.946 4.718 1.00 94.94 113 SER A CA 1
ATOM 896 C C . SER A 1 113 ? -10.969 11.362 3.329 1.00 94.94 113 SER A C 1
ATOM 898 O O . SER A 1 113 ? -10.009 11.774 2.681 1.00 94.94 113 SER A O 1
ATOM 900 N N . GLY A 1 114 ? -11.765 10.387 2.873 1.00 91.00 114 GLY A N 1
ATOM 901 C CA . GLY A 1 114 ? -11.586 9.715 1.586 1.00 91.00 114 GLY A CA 1
ATOM 902 C C . GLY A 1 114 ? -10.510 8.626 1.585 1.00 91.00 114 GLY A C 1
ATOM 903 O O . GLY A 1 114 ? -10.287 8.012 0.544 1.00 91.00 114 GLY A O 1
ATOM 904 N N . LYS A 1 115 ? -9.873 8.338 2.732 1.00 89.69 115 LYS A N 1
ATOM 905 C CA . LYS A 1 115 ? -8.829 7.302 2.853 1.00 89.69 115 LYS A CA 1
ATOM 906 C C . LYS A 1 115 ? -9.314 5.902 2.480 1.00 89.69 115 LYS A C 1
ATOM 908 O O . LYS A 1 115 ? -8.538 5.125 1.949 1.00 89.69 115 LYS A O 1
ATOM 913 N N . LEU A 1 116 ? -10.583 5.590 2.736 1.00 92.31 116 LEU A N 1
ATOM 914 C CA . LEU A 1 116 ? -11.157 4.268 2.451 1.00 92.31 116 LEU A CA 1
ATOM 915 C C . LEU A 1 116 ? -11.665 4.134 1.002 1.00 92.31 116 LEU A C 1
ATOM 917 O O . LEU A 1 116 ? -11.998 3.040 0.545 1.00 92.31 116 LEU A O 1
ATOM 921 N N . GLY A 1 117 ? -11.714 5.241 0.259 1.00 90.88 117 GLY A N 1
ATOM 922 C CA . GLY A 1 117 ? -12.413 5.330 -1.019 1.00 90.88 117 GLY A CA 1
ATOM 923 C C . GLY A 1 117 ? -13.942 5.416 -0.866 1.00 90.88 117 GLY A C 1
ATOM 924 O O . GLY A 1 117 ? -14.464 5.259 0.239 1.00 90.88 117 GLY A O 1
ATOM 925 N N . PRO A 1 118 ? -14.678 5.675 -1.966 1.00 92.25 118 PRO A N 1
ATOM 926 C CA . PRO A 1 118 ? -16.102 6.013 -1.900 1.00 92.25 118 PRO A CA 1
ATOM 927 C C . PRO A 1 118 ? -16.973 4.886 -1.333 1.00 92.25 118 PRO A C 1
ATOM 929 O O . PRO A 1 118 ? -17.666 5.090 -0.346 1.00 92.25 118 PRO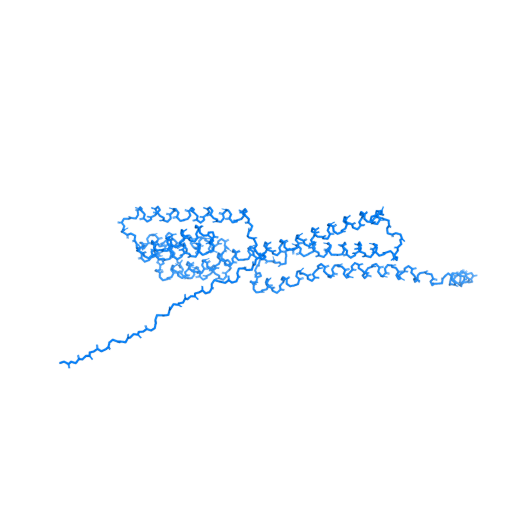 A O 1
ATOM 932 N N . TRP A 1 119 ? -16.888 3.679 -1.905 1.00 94.56 119 TRP A N 1
ATOM 933 C CA . TRP A 1 119 ? -17.747 2.556 -1.506 1.00 94.56 119 TRP A CA 1
ATOM 934 C C . TRP A 1 119 ? -17.500 2.102 -0.060 1.00 94.56 119 TRP A C 1
ATOM 936 O O . TRP A 1 119 ? -18.442 2.019 0.720 1.00 94.56 119 TRP A O 1
ATOM 946 N N . ARG A 1 120 ? -16.239 1.874 0.336 1.00 95.50 120 ARG A N 1
ATOM 947 C CA . ARG A 1 120 ? -15.914 1.472 1.719 1.00 95.50 120 ARG A CA 1
ATOM 948 C C . ARG A 1 120 ? -16.242 2.572 2.720 1.00 95.50 120 ARG A C 1
ATOM 950 O O . ARG A 1 120 ? -16.663 2.276 3.831 1.00 95.50 120 ARG A O 1
ATOM 957 N N . GLY A 1 121 ? -16.052 3.832 2.325 1.00 96.75 121 GLY A N 1
ATOM 958 C CA . GLY A 1 121 ? -16.427 4.983 3.133 1.00 96.75 121 GLY A CA 1
ATOM 959 C C . GLY A 1 121 ? -17.923 5.005 3.445 1.00 96.75 121 GLY A C 1
ATOM 960 O O . GLY A 1 121 ? -18.273 5.211 4.601 1.00 96.75 121 GLY A O 1
ATOM 961 N N . GLU A 1 122 ? -18.787 4.751 2.457 1.00 97.38 122 GLU A N 1
ATOM 962 C CA . GLU A 1 122 ? -20.235 4.641 2.692 1.00 97.38 122 GLU A CA 1
ATOM 963 C C . GLU A 1 122 ? -20.590 3.423 3.549 1.00 97.38 122 GLU A C 1
ATOM 965 O O . GLU A 1 122 ? -21.272 3.584 4.552 1.00 97.38 122 GLU A O 1
ATOM 970 N N . VAL A 1 123 ? -20.027 2.241 3.272 1.00 97.94 123 VAL A N 1
ATOM 971 C CA . VAL A 1 123 ? -20.275 1.042 4.100 1.00 97.94 123 VAL A CA 1
ATOM 972 C C . VAL A 1 123 ? -19.898 1.274 5.567 1.00 97.94 123 VAL A C 1
ATOM 974 O O . VAL A 1 123 ? -20.642 0.899 6.468 1.00 97.94 123 VAL A O 1
ATOM 977 N N . VAL A 1 124 ? -18.761 1.923 5.833 1.00 97.94 124 VAL A N 1
ATOM 978 C CA . VAL A 1 124 ? -18.356 2.264 7.205 1.00 97.94 124 VAL A CA 1
ATOM 979 C C . VAL A 1 124 ? -19.317 3.269 7.839 1.00 97.94 124 VAL A C 1
ATOM 981 O O . VAL A 1 124 ? -19.621 3.129 9.021 1.00 97.94 124 VAL A O 1
ATOM 984 N N . LYS A 1 125 ? -19.817 4.262 7.093 1.00 97.56 125 LYS A N 1
ATOM 985 C CA . LYS A 1 125 ? -20.823 5.203 7.611 1.00 97.56 125 LYS A CA 1
ATOM 986 C C . LYS A 1 125 ? -22.133 4.497 7.949 1.00 97.56 125 LYS A C 1
ATOM 988 O O . LYS A 1 125 ? -22.677 4.763 9.015 1.00 97.56 125 LYS A O 1
ATOM 993 N N . ASP A 1 126 ? -22.587 3.588 7.092 1.00 97.69 126 ASP A N 1
ATOM 994 C CA . ASP A 1 126 ? -23.828 2.835 7.283 1.00 97.69 126 ASP A CA 1
ATOM 995 C C . ASP A 1 126 ? -23.737 1.893 8.489 1.00 97.69 126 ASP A C 1
ATOM 997 O O . ASP A 1 126 ? -24.651 1.842 9.308 1.00 97.69 126 ASP 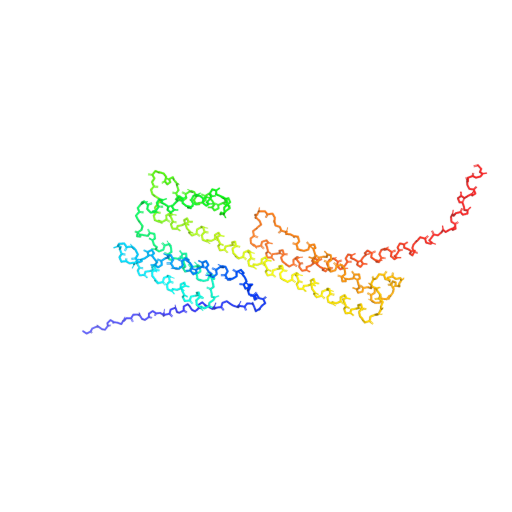A O 1
ATOM 1001 N N . LEU A 1 127 ? -22.612 1.183 8.638 1.00 97.62 127 LEU A N 1
ATOM 1002 C CA . LEU A 1 127 ? -22.377 0.286 9.772 1.00 97.62 127 LEU A CA 1
ATOM 1003 C C . LEU A 1 127 ? -22.252 1.054 11.092 1.00 97.62 127 LEU A C 1
ATOM 1005 O O . LEU A 1 127 ? -22.812 0.649 12.107 1.00 97.62 127 LEU A O 1
ATOM 1009 N N . VAL A 1 128 ? -21.493 2.151 11.101 1.00 97.00 128 VAL A N 1
ATOM 1010 C CA . VAL A 1 128 ? -21.206 2.895 12.334 1.00 97.00 128 VAL A CA 1
ATOM 1011 C C . VAL A 1 128 ? -22.374 3.804 12.744 1.00 97.00 128 VAL A C 1
ATOM 1013 O O . VAL A 1 128 ? -22.572 4.027 13.939 1.00 97.00 128 VAL A O 1
ATOM 1016 N N . GLY A 1 129 ? -23.158 4.306 11.787 1.00 95.12 129 GLY A N 1
ATOM 1017 C CA . GLY A 1 129 ? -24.316 5.163 12.035 1.00 95.12 129 GLY A CA 1
ATOM 1018 C C . GLY A 1 129 ? -23.965 6.526 12.647 1.00 95.12 129 GLY A C 1
ATOM 1019 O O . GLY A 1 129 ? -22.862 7.053 12.471 1.00 95.12 129 GLY A O 1
ATOM 1020 N N . ASP A 1 130 ? -24.918 7.124 13.372 1.00 93.81 130 ASP A N 1
ATOM 1021 C CA . ASP A 1 130 ? -24.715 8.394 14.081 1.00 93.81 130 ASP A CA 1
ATOM 1022 C C . ASP A 1 130 ? -24.171 8.181 15.504 1.00 93.81 130 ASP A C 1
ATOM 1024 O O . ASP A 1 130 ? -24.903 8.042 16.490 1.00 93.81 130 ASP A O 1
ATOM 1028 N N . VAL A 1 131 ? -22.844 8.238 15.600 1.00 91.69 131 VAL A N 1
ATOM 1029 C CA . VAL A 1 131 ? -22.074 8.073 16.844 1.00 91.69 131 VAL A CA 1
ATOM 1030 C C . VAL A 1 131 ? -22.261 9.236 17.833 1.00 91.69 131 VAL A C 1
ATOM 1032 O O . VAL A 1 131 ? -21.739 9.204 18.950 1.00 91.69 131 VAL A O 1
ATOM 1035 N N . GLY A 1 132 ? -22.950 10.311 17.434 1.00 88.00 132 GLY A N 1
ATOM 1036 C CA . GLY A 1 132 ? -23.349 11.387 18.340 1.00 88.00 132 GLY A CA 1
ATOM 1037 C C . GLY A 1 132 ? -24.525 11.004 19.238 1.00 88.00 132 GLY A C 1
ATOM 1038 O O . GLY A 1 132 ? -24.633 11.534 20.341 1.00 88.00 132 GLY A O 1
ATOM 1039 N N . GLN A 1 133 ? -25.373 10.075 18.786 1.00 90.62 133 GLN A N 1
ATOM 1040 C CA . GLN A 1 133 ? -26.612 9.698 19.472 1.00 90.62 133 GLN A CA 1
ATOM 1041 C C . GLN A 1 133 ? -26.509 8.339 20.161 1.00 90.62 133 GLN A C 1
ATOM 1043 O O . GLN A 1 133 ? -26.958 8.187 21.294 1.00 90.62 133 GLN A O 1
ATOM 1048 N N . THR A 1 134 ? -25.916 7.348 19.489 1.00 94.56 134 THR A N 1
ATOM 1049 C CA . THR A 1 134 ? -25.855 5.966 19.986 1.00 94.56 134 THR A CA 1
ATOM 1050 C C . THR A 1 134 ? -24.485 5.353 19.733 1.00 94.56 134 THR A C 1
ATOM 1052 O O . THR A 1 134 ? -23.811 5.675 18.756 1.00 94.56 134 THR A O 1
ATOM 1055 N N . ALA A 1 135 ? -24.034 4.498 20.653 1.00 96.12 135 ALA A N 1
ATOM 1056 C CA . ALA A 1 135 ? -22.819 3.728 20.430 1.00 96.12 135 ALA A CA 1
ATOM 1057 C C . ALA A 1 135 ? -23.058 2.690 19.323 1.00 96.12 135 ALA A C 1
ATOM 1059 O O . ALA A 1 135 ? -24.114 2.051 19.322 1.00 96.12 135 ALA A O 1
ATOM 1060 N N . PRO A 1 136 ? -22.104 2.494 18.395 1.00 96.62 136 PRO A N 1
ATOM 1061 C CA . PRO A 1 136 ? -22.217 1.425 17.416 1.00 96.62 136 PRO A CA 1
ATOM 1062 C C . PRO A 1 136 ? -22.226 0.073 18.135 1.00 96.62 136 PRO A C 1
ATOM 1064 O O . PRO A 1 136 ? -21.508 -0.125 19.120 1.00 96.62 136 PRO A O 1
ATOM 1067 N N . THR A 1 137 ? -23.024 -0.865 17.629 1.00 97.81 137 THR A N 1
ATOM 1068 C CA . THR A 1 137 ? -23.049 -2.231 18.164 1.00 97.81 137 THR A CA 1
ATOM 1069 C C . THR A 1 137 ? -21.695 -2.908 17.951 1.00 97.81 137 THR A C 1
ATOM 1071 O O . THR A 1 137 ? -20.963 -2.579 17.015 1.00 97.81 137 THR A O 1
ATOM 1074 N N . GLU A 1 138 ? -21.355 -3.884 18.795 1.00 97.38 138 GLU A N 1
ATOM 1075 C CA . GLU A 1 138 ? -20.085 -4.627 18.700 1.00 97.38 138 GLU A CA 1
ATOM 1076 C C . GLU A 1 138 ? -19.883 -5.242 17.318 1.00 97.38 138 GLU A C 1
ATOM 1078 O O . GLU A 1 138 ? -18.820 -5.107 16.712 1.00 97.38 138 GLU A O 1
ATOM 1083 N N . VAL A 1 139 ? -20.939 -5.869 16.796 1.00 97.88 139 VAL A N 1
ATOM 1084 C CA . VAL A 1 139 ? -20.938 -6.501 15.476 1.00 97.88 139 VAL A CA 1
ATOM 1085 C C . VAL A 1 139 ? -20.699 -5.461 14.385 1.00 97.88 139 VAL A C 1
ATOM 1087 O O . VAL A 1 139 ? -19.839 -5.662 13.530 1.00 97.88 139 VAL A O 1
ATOM 1090 N N . ALA A 1 140 ? -21.408 -4.331 14.427 1.00 97.94 140 ALA A N 1
ATOM 1091 C CA . ALA A 1 140 ? -21.265 -3.297 13.411 1.00 97.94 140 ALA A CA 1
ATOM 1092 C C . ALA A 1 140 ? -19.881 -2.633 13.450 1.00 97.94 140 ALA A C 1
ATOM 1094 O O . ALA A 1 140 ? -19.264 -2.425 12.404 1.00 97.94 140 ALA A O 1
ATOM 1095 N N . LEU A 1 141 ? -19.349 -2.367 14.648 1.00 98.19 141 LEU A N 1
ATOM 1096 C CA . LEU A 1 141 ? -18.010 -1.811 14.818 1.00 98.19 141 LEU A CA 1
ATOM 1097 C C . LEU A 1 141 ? -16.931 -2.781 14.319 1.00 98.19 141 LEU A C 1
ATOM 1099 O O . LEU A 1 141 ? -15.994 -2.358 13.640 1.00 98.19 141 LEU A O 1
ATOM 1103 N N . LYS A 1 142 ? -17.080 -4.080 14.605 1.00 97.94 142 LYS A N 1
ATOM 1104 C CA . LYS A 1 142 ? -16.162 -5.119 14.130 1.00 97.94 142 LYS A CA 1
ATOM 1105 C C . LYS A 1 142 ? -16.148 -5.201 12.605 1.00 97.94 142 LYS A C 1
ATOM 1107 O O . LYS A 1 142 ? -15.069 -5.152 12.019 1.00 97.94 142 LYS A O 1
ATOM 1112 N N . LEU A 1 143 ? -17.320 -5.233 11.969 1.00 98.25 143 LEU A N 1
ATOM 1113 C CA . LEU A 1 143 ? -17.443 -5.236 10.507 1.00 98.25 143 LEU A CA 1
ATOM 1114 C C . LEU A 1 143 ? -16.856 -3.963 9.881 1.00 98.25 143 LEU A C 1
ATOM 1116 O O . LEU A 1 143 ? -16.130 -4.033 8.891 1.00 98.25 143 LEU A O 1
ATOM 1120 N N . ALA A 1 144 ? -17.103 -2.795 10.477 1.00 98.00 144 ALA A N 1
ATOM 1121 C CA . ALA A 1 144 ? -16.537 -1.538 9.991 1.00 98.00 144 ALA A CA 1
ATOM 1122 C C . ALA A 1 144 ? -15.000 -1.530 10.074 1.00 98.00 144 ALA A C 1
ATOM 1124 O O . ALA A 1 144 ? -14.326 -1.034 9.168 1.00 98.00 144 ALA A O 1
ATOM 1125 N N . MET A 1 145 ? -14.433 -2.109 11.138 1.00 97.94 145 MET A N 1
ATOM 1126 C CA . MET A 1 145 ? -12.988 -2.291 11.267 1.00 97.94 145 MET A CA 1
ATOM 1127 C C . MET A 1 145 ? -12.433 -3.267 10.228 1.00 97.94 145 MET A C 1
ATOM 1129 O O . MET A 1 145 ? -11.399 -2.967 9.644 1.00 97.94 145 MET A O 1
ATOM 1133 N N . GLU A 1 146 ? -13.118 -4.374 9.936 1.00 97.50 146 GLU A N 1
ATOM 1134 C CA . GLU A 1 146 ? -12.704 -5.316 8.884 1.00 97.50 146 GLU A CA 1
ATOM 1135 C C . GLU A 1 146 ? -12.654 -4.644 7.506 1.00 97.50 146 GLU A C 1
ATOM 1137 O O . GLU A 1 146 ? -11.646 -4.753 6.808 1.00 97.50 146 GLU A O 1
ATOM 1142 N N . VAL A 1 147 ? -13.678 -3.857 7.156 1.00 97.31 147 VAL A N 1
ATOM 1143 C CA . VAL A 1 147 ? -13.708 -3.085 5.900 1.00 97.31 147 VAL A CA 1
ATOM 1144 C C . VAL A 1 147 ? -12.550 -2.084 5.826 1.00 97.31 147 VAL A C 1
ATOM 1146 O O . VAL A 1 147 ? -11.927 -1.922 4.770 1.00 97.31 147 VAL A O 1
ATOM 1149 N N . ARG A 1 148 ? -12.235 -1.407 6.938 1.00 96.31 148 ARG A N 1
ATOM 1150 C CA . ARG A 1 148 ? -11.074 -0.508 7.025 1.00 96.31 148 ARG A CA 1
ATOM 1151 C C . ARG A 1 148 ? -9.764 -1.274 6.840 1.00 96.31 148 ARG A C 1
ATOM 1153 O O . ARG A 1 148 ? -8.905 -0.829 6.081 1.00 96.31 148 ARG A O 1
ATOM 1160 N N . ASP A 1 149 ? -9.599 -2.386 7.543 1.00 95.44 149 ASP A N 1
ATOM 1161 C CA . ASP A 1 149 ? -8.362 -3.167 7.550 1.00 95.44 149 ASP A CA 1
ATOM 1162 C C . ASP A 1 149 ? -8.065 -3.727 6.152 1.00 95.44 149 ASP A C 1
ATOM 1164 O O . ASP A 1 149 ? -6.943 -3.591 5.664 1.00 95.44 149 ASP A O 1
ATOM 1168 N N . GLU A 1 150 ? -9.090 -4.226 5.454 1.00 93.38 150 GLU A N 1
ATOM 1169 C CA . GLU A 1 150 ? -8.991 -4.664 4.058 1.00 93.38 150 GLU A CA 1
ATOM 1170 C C . GLU A 1 150 ? -8.581 -3.511 3.120 1.00 93.38 150 GLU A C 1
ATOM 1172 O O . GLU A 1 150 ? -7.800 -3.696 2.183 1.00 93.38 150 GLU A O 1
ATOM 1177 N N . ALA A 1 151 ? -9.079 -2.290 3.356 1.00 91.88 151 ALA A N 1
ATOM 1178 C CA . ALA A 1 151 ? -8.683 -1.116 2.575 1.00 91.88 151 ALA A CA 1
ATOM 1179 C C . ALA A 1 151 ? -7.188 -0.806 2.740 1.00 91.88 151 ALA A C 1
ATOM 1181 O O . ALA A 1 151 ? -6.477 -0.622 1.749 1.00 91.88 151 ALA A O 1
ATOM 1182 N N . LEU A 1 152 ? -6.713 -0.784 3.989 1.00 89.06 152 LEU A N 1
ATOM 1183 C CA . LEU A 1 152 ? -5.312 -0.521 4.311 1.00 89.06 152 LEU A CA 1
ATOM 1184 C C . LEU A 1 152 ? -4.401 -1.583 3.699 1.00 89.06 152 LEU A C 1
ATOM 1186 O O . LEU A 1 152 ? -3.390 -1.250 3.081 1.00 89.06 152 LEU A O 1
ATOM 1190 N N . GLU A 1 153 ? -4.770 -2.853 3.835 1.00 89.12 153 GLU A N 1
ATOM 1191 C CA . GLU A 1 153 ? -4.020 -3.966 3.268 1.00 89.12 153 GLU A CA 1
ATOM 1192 C C . GLU A 1 153 ? -3.927 -3.875 1.742 1.00 89.12 153 GLU A C 1
ATOM 1194 O O . GLU A 1 153 ? -2.838 -3.999 1.174 1.00 89.12 153 GLU A O 1
ATOM 1199 N N . ASN A 1 154 ? -5.045 -3.583 1.074 1.00 87.69 154 ASN A N 1
ATOM 1200 C CA . ASN A 1 154 ? -5.071 -3.392 -0.370 1.00 87.69 154 ASN A CA 1
ATOM 1201 C C . ASN A 1 154 ? -4.124 -2.273 -0.809 1.00 87.69 154 ASN A C 1
ATOM 1203 O O . ASN A 1 154 ? -3.378 -2.443 -1.773 1.00 87.69 154 ASN A O 1
ATOM 1207 N N . ASP A 1 155 ? -4.112 -1.141 -0.108 1.00 85.44 155 ASP A N 1
ATOM 1208 C CA . ASP A 1 155 ? -3.226 -0.032 -0.454 1.00 85.44 155 ASP A CA 1
ATOM 1209 C C . ASP A 1 155 ? -1.751 -0.375 -0.221 1.00 85.44 155 ASP A C 1
ATOM 1211 O O . ASP A 1 155 ? -0.911 -0.074 -1.072 1.00 85.44 155 ASP A O 1
ATOM 1215 N N . TYR A 1 156 ? -1.416 -1.084 0.861 1.00 82.88 156 TYR A N 1
ATOM 1216 C CA . TYR A 1 156 ? -0.050 -1.569 1.072 1.00 82.88 156 TYR A CA 1
ATOM 1217 C C . TYR A 1 156 ? 0.399 -2.534 -0.029 1.00 82.88 156 TYR A C 1
ATOM 1219 O O . TYR A 1 156 ? 1.503 -2.373 -0.558 1.00 82.88 156 TYR A O 1
ATOM 1227 N N . ARG A 1 157 ? -0.466 -3.473 -0.435 1.00 82.38 157 ARG A N 1
ATOM 1228 C CA . ARG A 1 157 ? -0.198 -4.387 -1.555 1.00 82.38 157 ARG A CA 1
ATOM 1229 C C . ARG A 1 157 ? 0.032 -3.616 -2.863 1.00 82.38 157 ARG A C 1
ATOM 1231 O O . ARG A 1 157 ? 0.993 -3.913 -3.573 1.00 82.38 157 ARG A O 1
ATOM 1238 N N . LYS A 1 158 ? -0.759 -2.569 -3.152 1.00 83.31 158 LYS A N 1
ATOM 1239 C CA . LYS A 1 158 ? -0.536 -1.684 -4.319 1.00 83.31 158 LYS A CA 1
ATOM 1240 C C . LYS A 1 158 ? 0.831 -1.019 -4.279 1.00 83.31 158 LYS A C 1
ATOM 1242 O O . LYS A 1 158 ? 1.532 -1.019 -5.287 1.00 83.31 158 LYS A O 1
ATOM 1247 N N . PHE A 1 159 ? 1.212 -0.438 -3.141 1.00 81.00 159 PHE A N 1
ATOM 1248 C CA . PHE A 1 159 ? 2.498 0.248 -3.022 1.00 81.00 159 PHE A CA 1
ATOM 1249 C C . PHE A 1 159 ? 3.677 -0.712 -3.180 1.00 81.00 159 PHE A C 1
ATOM 1251 O O . PHE A 1 159 ? 4.637 -0.380 -3.877 1.00 81.00 159 PHE A O 1
ATOM 1258 N N . ALA A 1 160 ? 3.598 -1.903 -2.579 1.00 81.19 160 ALA A N 1
ATOM 1259 C CA . ALA A 1 160 ? 4.616 -2.938 -2.730 1.00 81.19 160 ALA A CA 1
ATOM 1260 C C . ALA A 1 160 ? 4.769 -3.358 -4.201 1.00 81.19 160 ALA A C 1
ATOM 1262 O O . ALA A 1 160 ? 5.880 -3.388 -4.736 1.00 81.19 160 ALA A O 1
ATOM 1263 N N . TYR A 1 161 ? 3.644 -3.588 -4.880 1.00 82.12 161 TYR A N 1
ATOM 1264 C CA . TYR A 1 161 ? 3.621 -3.946 -6.291 1.00 82.12 161 TYR A CA 1
ATOM 1265 C C . TYR A 1 161 ? 4.185 -2.844 -7.194 1.00 82.12 161 TYR A C 1
ATOM 1267 O O . TYR A 1 161 ? 5.094 -3.095 -7.986 1.00 82.12 161 TYR A O 1
ATOM 1275 N N . LEU A 1 162 ? 3.700 -1.606 -7.041 1.00 81.75 162 LEU A N 1
ATOM 1276 C CA . LEU A 1 162 ? 4.155 -0.459 -7.826 1.00 81.75 162 LEU A CA 1
ATOM 1277 C C . LEU A 1 162 ? 5.662 -0.251 -7.671 1.00 81.75 162 LEU A C 1
ATOM 1279 O O . LEU A 1 162 ? 6.360 0.028 -8.642 1.00 81.75 162 LEU A O 1
ATOM 1283 N N . ARG A 1 163 ? 6.178 -0.432 -6.455 1.00 79.56 163 ARG A N 1
ATOM 1284 C CA . ARG A 1 163 ? 7.606 -0.327 -6.187 1.00 79.56 163 ARG A CA 1
ATOM 1285 C C . ARG A 1 163 ? 8.411 -1.413 -6.895 1.00 79.56 163 ARG A C 1
ATOM 1287 O O . ARG A 1 163 ? 9.427 -1.091 -7.504 1.00 79.56 163 ARG A O 1
ATOM 1294 N N . SER A 1 164 ? 7.970 -2.668 -6.829 1.00 83.06 164 SER A N 1
ATOM 1295 C CA . SER A 1 164 ? 8.615 -3.772 -7.552 1.00 83.06 164 SER A CA 1
ATOM 1296 C C . SER A 1 164 ? 8.625 -3.514 -9.059 1.00 83.06 164 SER A C 1
ATOM 1298 O O . SER A 1 164 ? 9.660 -3.632 -9.715 1.00 83.06 164 SER A O 1
ATOM 1300 N N . HIS A 1 165 ? 7.495 -3.051 -9.598 1.00 82.75 165 HIS A N 1
ATOM 1301 C CA . HIS A 1 165 ? 7.371 -2.692 -11.003 1.00 82.75 165 HIS A CA 1
ATOM 1302 C C . HIS A 1 165 ? 8.338 -1.565 -11.406 1.00 82.75 165 HIS A C 1
ATOM 1304 O O . HIS A 1 165 ? 9.079 -1.706 -12.380 1.00 82.75 165 HIS A O 1
ATOM 1310 N N . LEU A 1 166 ? 8.404 -0.486 -10.619 1.00 83.75 166 LEU A N 1
ATOM 1311 C CA . LEU A 1 166 ? 9.361 0.606 -10.827 1.00 83.75 166 LEU A CA 1
ATOM 1312 C C . LEU A 1 166 ? 10.815 0.131 -10.710 1.00 83.75 166 LEU A C 1
ATOM 1314 O O . LEU A 1 166 ? 11.651 0.563 -11.497 1.00 83.75 166 LEU A O 1
ATOM 1318 N N . GLY A 1 167 ? 11.116 -0.779 -9.779 1.00 85.62 167 GLY A N 1
ATOM 1319 C CA . GLY A 1 167 ? 12.438 -1.393 -9.638 1.00 85.62 167 GLY A CA 1
ATOM 1320 C C . GLY A 1 167 ? 12.859 -2.167 -10.889 1.00 85.62 167 GLY A C 1
ATOM 1321 O O . GLY A 1 167 ? 13.977 -1.996 -11.375 1.00 85.62 167 GLY A O 1
ATOM 1322 N N . ARG A 1 168 ? 11.943 -2.952 -11.471 1.00 86.12 168 ARG A N 1
ATOM 1323 C CA . ARG A 1 168 ? 12.175 -3.670 -12.736 1.00 86.12 168 ARG A CA 1
ATOM 1324 C C . ARG A 1 168 ? 12.413 -2.695 -13.893 1.00 86.12 168 ARG A C 1
ATOM 1326 O O . ARG A 1 168 ? 13.409 -2.836 -14.597 1.00 86.12 168 ARG A O 1
ATOM 1333 N N . ILE A 1 169 ? 11.585 -1.660 -14.053 1.00 85.31 169 ILE A N 1
ATOM 1334 C CA . ILE A 1 169 ? 11.796 -0.638 -15.099 1.00 85.31 169 ILE A CA 1
ATOM 1335 C C . ILE A 1 169 ? 13.139 0.080 -14.905 1.00 85.31 169 ILE A C 1
ATOM 1337 O O . ILE A 1 169 ? 13.892 0.248 -15.863 1.00 85.31 169 ILE A O 1
ATOM 1341 N N . ALA A 1 170 ? 13.480 0.454 -13.670 1.00 86.69 170 ALA A N 1
ATOM 1342 C CA . ALA A 1 170 ? 14.761 1.076 -13.357 1.00 86.69 170 ALA A CA 1
ATOM 1343 C C . ALA A 1 170 ? 15.946 0.164 -13.719 1.00 86.69 170 ALA A C 1
ATOM 1345 O O . ALA A 1 170 ? 16.914 0.644 -14.305 1.00 86.69 170 ALA A O 1
ATOM 1346 N N . SER A 1 171 ? 15.860 -1.146 -13.455 1.00 88.88 171 SER A N 1
ATOM 1347 C CA . SER A 1 171 ? 16.908 -2.092 -13.868 1.00 88.88 171 SER A CA 1
ATOM 1348 C C . SER A 1 171 ? 17.072 -2.177 -15.387 1.00 88.88 171 SER A C 1
ATOM 1350 O O . SER A 1 171 ? 18.203 -2.223 -15.863 1.00 88.88 171 SER A O 1
ATOM 1352 N N . VAL A 1 172 ? 15.976 -2.109 -16.156 1.00 88.75 172 VAL A N 1
ATOM 1353 C CA . VAL A 1 172 ? 16.025 -2.080 -17.628 1.00 88.75 172 VAL A CA 1
ATOM 1354 C C . VAL A 1 172 ? 16.714 -0.808 -18.119 1.00 88.75 172 VAL A C 1
ATOM 1356 O O . VAL A 1 172 ? 17.568 -0.876 -18.999 1.00 88.75 172 VAL A O 1
ATOM 1359 N N . ILE A 1 173 ? 16.397 0.346 -17.522 1.00 86.75 173 ILE A N 1
ATOM 1360 C CA . ILE A 1 173 ? 17.043 1.626 -17.845 1.00 86.75 173 ILE A CA 1
ATOM 1361 C C . ILE A 1 173 ? 18.548 1.557 -17.563 1.00 86.75 173 ILE A C 1
ATOM 1363 O O . ILE A 1 173 ? 19.350 1.907 -18.425 1.00 86.75 173 ILE A O 1
ATOM 1367 N N . VAL A 1 174 ? 18.943 1.081 -16.379 1.00 92.00 174 VAL A N 1
ATOM 1368 C CA . VAL A 1 174 ? 20.359 0.952 -16.005 1.00 92.00 174 VAL A CA 1
ATOM 1369 C C . VAL A 1 174 ? 21.085 -0.018 -16.935 1.00 92.00 174 VAL A C 1
ATOM 1371 O O . VAL A 1 174 ? 22.168 0.310 -17.415 1.00 92.00 174 VAL A O 1
ATOM 1374 N N . ALA A 1 175 ? 20.486 -1.170 -17.245 1.00 92.44 175 ALA A N 1
ATOM 1375 C CA . ALA A 1 175 ? 21.054 -2.131 -18.185 1.00 92.44 175 ALA A CA 1
ATOM 1376 C C . ALA A 1 175 ? 21.258 -1.503 -19.571 1.00 92.44 175 ALA A C 1
ATOM 1378 O O . ALA A 1 175 ? 22.357 -1.589 -20.110 1.00 92.44 175 ALA A O 1
ATOM 1379 N N . ALA A 1 176 ? 20.256 -0.795 -20.103 1.00 89.56 176 ALA A N 1
ATOM 1380 C CA . ALA A 1 176 ? 20.367 -0.101 -21.384 1.00 89.56 176 ALA A CA 1
ATOM 1381 C C . ALA A 1 176 ? 21.498 0.942 -21.380 1.00 89.56 176 ALA A C 1
ATOM 1383 O O . ALA A 1 176 ? 22.287 0.990 -22.320 1.00 89.56 176 ALA A O 1
ATOM 1384 N N . LEU A 1 177 ? 21.634 1.736 -20.311 1.00 89.56 177 LEU A N 1
ATOM 1385 C CA . LEU A 1 177 ? 22.716 2.718 -20.171 1.00 89.56 177 LEU A CA 1
ATOM 1386 C C . LEU A 1 177 ? 24.102 2.060 -20.103 1.00 89.56 177 LEU A C 1
ATOM 1388 O O . LEU A 1 177 ? 25.038 2.543 -20.741 1.00 89.56 177 LEU A O 1
ATOM 1392 N N . ILE A 1 178 ? 24.236 0.950 -19.372 1.00 94.06 178 ILE A N 1
ATOM 1393 C CA . ILE A 1 178 ? 25.477 0.165 -19.328 1.00 94.06 178 ILE A CA 1
ATOM 1394 C C . ILE A 1 178 ? 25.801 -0.373 -20.724 1.00 94.06 178 ILE A C 1
ATOM 1396 O O . ILE A 1 178 ? 26.938 -0.241 -21.172 1.00 94.06 178 ILE A O 1
ATOM 1400 N N . THR A 1 179 ? 24.821 -0.926 -21.443 1.00 91.38 179 THR A N 1
ATOM 1401 C CA . THR A 1 179 ? 25.024 -1.423 -22.809 1.00 91.38 179 THR A CA 1
ATOM 1402 C C . THR A 1 179 ? 25.457 -0.303 -23.754 1.00 91.38 179 THR A C 1
ATOM 1404 O O . THR A 1 179 ? 26.427 -0.490 -24.483 1.00 91.38 179 THR A O 1
ATOM 1407 N N . ILE A 1 180 ? 24.823 0.876 -23.699 1.00 87.69 180 ILE A N 1
ATOM 1408 C CA . ILE A 1 180 ? 25.242 2.059 -24.475 1.00 87.69 180 ILE A CA 1
ATOM 1409 C C . ILE A 1 180 ? 26.706 2.399 -24.175 1.00 87.69 180 ILE A C 1
ATOM 1411 O O . ILE A 1 180 ? 27.497 2.601 -25.095 1.00 87.69 180 ILE A O 1
ATOM 1415 N N . PHE A 1 181 ? 27.085 2.434 -22.895 1.00 88.56 181 PHE A N 1
ATOM 1416 C CA . PHE A 1 181 ? 28.454 2.737 -22.486 1.00 88.56 181 PHE A CA 1
ATOM 1417 C C . PHE A 1 181 ? 29.464 1.699 -22.998 1.00 88.56 181 PHE A C 1
ATOM 1419 O O . PHE A 1 181 ? 30.536 2.073 -23.472 1.00 88.56 181 PHE A O 1
ATOM 1426 N N . VAL A 1 182 ? 29.129 0.407 -22.939 1.00 91.38 182 VAL A N 1
ATOM 1427 C CA . VAL A 1 182 ? 29.983 -0.679 -23.448 1.00 91.38 182 VAL A CA 1
ATOM 1428 C C . VAL A 1 182 ? 30.152 -0.581 -24.963 1.00 91.38 182 VAL A C 1
ATOM 1430 O O . VAL A 1 182 ? 31.284 -0.622 -25.439 1.00 91.38 182 VAL A O 1
ATOM 1433 N N . VAL A 1 183 ? 29.064 -0.387 -25.714 1.00 87.50 183 VAL A N 1
ATOM 1434 C CA . VAL A 1 183 ? 29.118 -0.207 -27.177 1.00 87.50 183 VAL A CA 1
ATOM 1435 C C . VAL A 1 183 ? 30.000 0.994 -27.533 1.00 87.50 183 VAL A C 1
ATOM 1437 O O . VAL A 1 183 ? 30.876 0.873 -28.386 1.00 87.50 183 VAL A O 1
ATOM 1440 N N . MET A 1 184 ? 29.865 2.108 -26.806 1.00 84.50 184 MET A N 1
ATOM 1441 C CA . MET A 1 184 ? 30.693 3.305 -26.995 1.00 84.50 184 MET A CA 1
ATOM 1442 C C . MET A 1 184 ? 32.184 3.054 -26.746 1.00 84.50 184 MET A C 1
ATOM 1444 O O . MET A 1 184 ? 33.032 3.638 -27.417 1.00 84.50 184 MET A O 1
ATOM 1448 N N . ARG A 1 185 ? 32.530 2.184 -25.793 1.00 88.88 185 ARG A 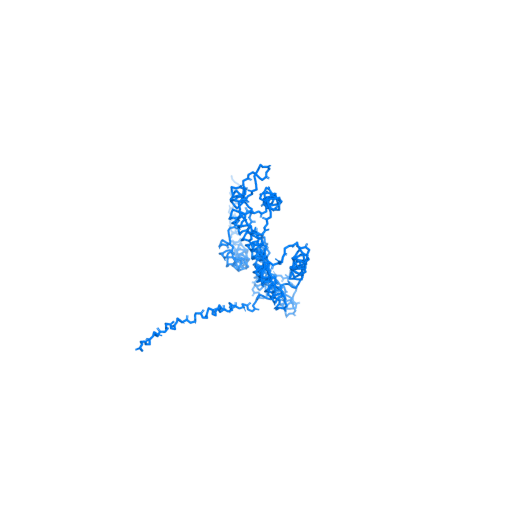N 1
ATOM 1449 C CA . ARG A 1 185 ? 33.928 1.822 -25.522 1.00 88.88 185 ARG A CA 1
ATOM 1450 C C . ARG A 1 185 ? 34.520 0.882 -26.566 1.00 88.88 185 ARG A C 1
ATOM 1452 O O . ARG A 1 185 ? 35.715 0.986 -26.819 1.00 88.88 185 ARG A O 1
ATOM 1459 N N . LEU A 1 186 ? 33.720 -0.019 -27.131 1.00 87.44 186 LEU A N 1
ATOM 1460 C CA . LEU A 1 186 ? 34.187 -1.013 -28.101 1.00 87.44 186 LEU A CA 1
ATOM 1461 C C . LEU A 1 186 ? 34.335 -0.437 -29.511 1.00 87.44 186 LEU A C 1
ATOM 1463 O O . LEU A 1 186 ? 35.314 -0.742 -30.182 1.00 87.44 186 LEU A O 1
ATOM 1467 N N . ASP A 1 187 ? 33.394 0.401 -29.947 1.00 82.06 187 ASP A N 1
ATOM 1468 C CA . ASP A 1 187 ? 33.404 0.965 -31.304 1.00 82.06 187 ASP A CA 1
ATOM 1469 C C . ASP A 1 187 ? 34.411 2.123 -31.446 1.00 82.06 187 ASP A C 1
ATOM 1471 O O . ASP A 1 187 ? 34.800 2.493 -32.550 1.00 82.06 187 ASP A O 1
ATOM 1475 N N . GLY A 1 188 ? 34.831 2.743 -30.331 1.00 76.06 188 GLY A N 1
ATOM 1476 C CA . GLY A 1 188 ? 35.742 3.900 -30.317 1.00 76.06 188 GLY A CA 1
ATOM 1477 C C . GLY A 1 188 ? 35.172 5.165 -30.979 1.00 76.06 188 GLY A C 1
ATOM 1478 O O . GLY A 1 188 ? 35.785 6.233 -30.921 1.00 76.06 188 GLY A O 1
ATOM 1479 N N . SER A 1 189 ? 33.990 5.060 -31.583 1.00 68.62 189 SER A N 1
ATOM 1480 C CA . SER A 1 189 ? 33.242 6.136 -32.203 1.00 68.62 189 SER A CA 1
ATOM 1481 C C . SER A 1 189 ? 32.307 6.780 -31.175 1.00 68.62 189 SER A C 1
ATOM 1483 O O . SER A 1 189 ? 31.780 6.137 -30.261 1.00 68.62 189 SER A O 1
ATOM 1485 N N . SER A 1 190 ? 32.116 8.095 -31.286 1.00 68.25 190 SER A N 1
ATOM 1486 C CA . SER A 1 190 ? 31.129 8.775 -30.458 1.00 68.25 190 SER A CA 1
ATOM 1487 C C . SER A 1 190 ? 29.718 8.468 -30.981 1.00 68.25 190 SER A C 1
ATOM 1489 O O . SER A 1 190 ? 29.498 8.511 -32.193 1.00 68.25 190 SER A O 1
ATOM 1491 N N . PRO A 1 191 ? 28.720 8.274 -30.097 1.00 63.38 191 PRO A N 1
ATOM 1492 C CA . PRO A 1 191 ? 27.327 8.004 -30.477 1.00 63.38 191 PRO A CA 1
ATOM 1493 C C . PRO A 1 191 ? 26.653 9.173 -31.214 1.00 63.38 191 PRO A C 1
ATOM 1495 O O . PRO A 1 191 ? 25.469 9.116 -31.509 1.00 63.38 191 PRO A O 1
ATOM 1498 N N . LEU A 1 192 ? 27.381 10.259 -31.483 1.00 63.88 192 LEU A N 1
ATOM 1499 C CA . LEU A 1 192 ? 26.924 11.435 -32.221 1.00 63.88 192 LEU A CA 1
ATOM 1500 C C . LEU A 1 192 ? 27.379 11.419 -33.689 1.00 63.88 192 LEU A C 1
ATOM 1502 O O . LEU A 1 192 ? 26.946 12.263 -34.467 1.00 63.88 192 LEU A O 1
ATOM 1506 N N . ARG A 1 193 ? 28.240 10.472 -34.084 1.00 64.44 193 ARG A N 1
ATOM 1507 C CA . ARG A 1 193 ? 28.713 10.298 -35.464 1.00 64.44 193 ARG A CA 1
ATOM 1508 C C . ARG A 1 193 ? 27.992 9.136 -36.155 1.00 64.44 193 ARG A C 1
ATOM 1510 O O . ARG A 1 193 ? 28.626 8.222 -36.668 1.00 64.44 193 ARG A O 1
ATOM 1517 N N . LEU A 1 194 ? 26.655 9.175 -36.181 1.00 61.75 194 LEU A N 1
ATOM 1518 C CA . LEU A 1 194 ? 25.838 8.260 -36.996 1.00 61.75 194 LEU A CA 1
ATOM 1519 C C . LEU A 1 194 ? 25.875 8.683 -38.474 1.00 61.75 194 LEU A C 1
ATOM 1521 O O . LEU A 1 194 ? 24.859 9.076 -39.038 1.00 61.75 194 LEU A O 1
ATOM 1525 N N . THR A 1 195 ? 27.048 8.668 -39.101 1.00 61.53 195 THR A N 1
ATOM 1526 C CA . THR A 1 195 ? 27.160 8.977 -40.536 1.00 61.53 195 THR A CA 1
ATOM 1527 C C . THR A 1 195 ? 27.002 7.740 -41.416 1.00 61.53 195 THR A C 1
ATOM 1529 O O . THR A 1 195 ? 26.502 7.871 -42.526 1.00 61.53 195 THR A O 1
ATOM 1532 N N . ASP A 1 196 ? 27.300 6.540 -40.901 1.00 66.75 196 ASP A N 1
ATOM 1533 C CA . ASP A 1 196 ? 27.141 5.285 -41.643 1.00 66.75 196 ASP A CA 1
ATOM 1534 C C . ASP A 1 196 ? 25.961 4.459 -41.122 1.00 66.75 196 ASP A C 1
ATOM 1536 O O . ASP A 1 196 ? 26.060 3.673 -40.178 1.00 66.75 196 ASP A O 1
ATOM 1540 N N . ALA A 1 197 ? 24.829 4.623 -41.803 1.00 56.78 197 ALA A N 1
ATOM 1541 C CA . ALA A 1 197 ? 23.568 3.909 -41.607 1.00 56.78 197 ALA A CA 1
ATOM 1542 C C . ALA A 1 197 ? 23.665 2.366 -41.660 1.00 56.78 197 ALA A C 1
ATOM 1544 O O . ALA A 1 197 ? 22.736 1.689 -41.225 1.00 56.78 197 ALA A O 1
ATOM 1545 N N . GLY A 1 198 ? 24.768 1.812 -42.176 1.00 62.41 198 GLY A N 1
ATOM 1546 C CA . GLY A 1 198 ? 25.029 0.369 -42.238 1.00 62.41 198 GLY A CA 1
ATOM 1547 C C . GLY A 1 198 ? 25.853 -0.190 -41.074 1.00 62.41 198 GLY A C 1
ATOM 1548 O O . GLY A 1 198 ? 26.019 -1.406 -40.987 1.00 62.41 198 GLY A O 1
ATOM 1549 N N . ASN A 1 199 ? 26.382 0.656 -40.181 1.00 81.00 199 ASN A N 1
ATOM 1550 C CA . ASN A 1 199 ? 27.173 0.180 -39.048 1.00 81.00 199 ASN A CA 1
ATOM 1551 C C . ASN A 1 199 ? 26.252 -0.470 -37.997 1.00 81.00 199 ASN A C 1
ATOM 1553 O O . ASN A 1 199 ? 25.305 0.152 -37.508 1.00 81.00 199 ASN A O 1
ATOM 1557 N N . ALA A 1 200 ? 26.557 -1.709 -37.602 1.00 82.44 200 ALA A N 1
ATOM 1558 C CA . ALA A 1 200 ? 25.839 -2.432 -36.553 1.00 82.44 200 ALA A CA 1
ATOM 1559 C C . ALA A 1 200 ? 25.756 -1.631 -35.237 1.00 82.44 200 ALA A C 1
ATOM 1561 O O . ALA A 1 200 ? 24.745 -1.702 -34.534 1.00 82.44 200 ALA A O 1
ATOM 1562 N N . ALA A 1 201 ? 26.771 -0.811 -34.937 1.00 82.75 201 ALA A N 1
ATOM 1563 C CA . ALA A 1 201 ? 26.763 0.082 -33.782 1.00 82.75 201 ALA A CA 1
ATOM 1564 C C . ALA A 1 201 ? 25.652 1.147 -33.865 1.00 82.75 201 ALA A C 1
ATOM 1566 O O . ALA A 1 201 ? 24.975 1.405 -32.870 1.00 82.75 201 ALA A O 1
ATOM 1567 N N . ALA A 1 202 ? 25.397 1.719 -35.048 1.00 82.88 202 ALA A N 1
ATOM 1568 C CA . ALA A 1 202 ? 24.339 2.711 -35.246 1.00 82.88 202 ALA A CA 1
ATOM 1569 C C . ALA A 1 202 ? 22.948 2.108 -34.984 1.00 82.88 202 ALA A C 1
ATOM 1571 O O . ALA A 1 202 ? 22.140 2.703 -34.270 1.00 82.88 202 ALA A O 1
ATOM 1572 N N . ILE A 1 203 ? 22.697 0.891 -35.480 1.00 85.31 203 ILE A N 1
ATOM 1573 C CA . ILE A 1 203 ? 21.452 0.147 -35.227 1.00 85.31 203 ILE A CA 1
ATOM 1574 C C . ILE A 1 203 ? 21.295 -0.150 -33.728 1.00 85.31 203 ILE A C 1
ATOM 1576 O O . ILE A 1 203 ? 20.212 0.040 -33.169 1.00 85.31 203 ILE A O 1
ATOM 1580 N N . ALA A 1 204 ? 22.376 -0.560 -33.056 1.00 87.75 204 ALA A N 1
ATOM 1581 C CA . ALA A 1 204 ? 22.368 -0.817 -31.619 1.00 87.75 204 ALA A CA 1
ATOM 1582 C C . ALA A 1 204 ? 22.023 0.444 -30.809 1.00 87.75 204 ALA A C 1
ATOM 1584 O O . ALA A 1 204 ? 21.190 0.374 -29.907 1.00 87.75 204 ALA A O 1
ATOM 1585 N N . TYR A 1 205 ? 22.590 1.608 -31.149 1.00 86.94 205 TYR A N 1
ATOM 1586 C CA . TYR A 1 205 ? 22.245 2.865 -30.480 1.00 86.94 205 TYR A CA 1
ATOM 1587 C C . TYR A 1 205 ? 20.776 3.235 -30.667 1.00 86.94 205 TYR A C 1
ATOM 1589 O O . TYR A 1 205 ? 20.112 3.569 -29.690 1.00 86.94 205 TYR A O 1
ATOM 1597 N N . VAL A 1 206 ? 20.248 3.138 -31.889 1.00 89.00 206 VAL A N 1
ATOM 1598 C CA . VAL A 1 206 ? 18.836 3.436 -32.185 1.00 89.00 206 VAL A CA 1
ATOM 1599 C C . VAL A 1 206 ? 17.909 2.550 -31.355 1.00 89.00 206 VAL A C 1
ATOM 1601 O O . VAL A 1 206 ? 16.978 3.051 -30.722 1.00 89.00 206 VAL A O 1
ATOM 1604 N N . LEU A 1 207 ? 18.203 1.249 -31.292 1.00 90.19 207 LEU A N 1
ATOM 1605 C CA . LEU A 1 207 ? 17.473 0.304 -30.451 1.00 90.19 207 LEU A CA 1
ATOM 1606 C C . LEU A 1 207 ? 17.539 0.689 -28.973 1.00 90.19 207 LEU A C 1
ATOM 1608 O O . LEU A 1 207 ? 16.502 0.768 -28.320 1.00 90.19 207 LEU A O 1
ATOM 1612 N N . LEU A 1 208 ? 18.733 0.961 -28.445 1.00 89.25 208 LEU A N 1
ATOM 1613 C CA . LEU A 1 208 ? 18.933 1.279 -27.030 1.00 89.25 208 LEU A CA 1
ATOM 1614 C C . LEU A 1 208 ? 18.269 2.604 -26.632 1.00 89.25 208 LEU A C 1
ATOM 1616 O O . LEU A 1 208 ? 17.642 2.676 -25.574 1.00 89.25 208 LEU A O 1
ATOM 1620 N N . PHE A 1 209 ? 18.335 3.632 -27.482 1.00 90.69 209 PHE A N 1
ATOM 1621 C CA . PHE A 1 209 ? 17.614 4.888 -27.266 1.00 90.69 209 PHE A CA 1
ATOM 1622 C C . PHE A 1 209 ? 16.097 4.698 -27.359 1.00 90.69 209 PHE A C 1
ATOM 1624 O O . PHE A 1 209 ? 15.363 5.288 -26.564 1.00 90.69 209 PHE A O 1
ATOM 1631 N N . GLY A 1 210 ? 15.619 3.836 -28.259 1.00 91.75 210 GLY A N 1
ATOM 1632 C CA . GLY A 1 210 ? 14.213 3.449 -28.328 1.00 91.75 210 GLY A CA 1
ATOM 1633 C C . GLY A 1 210 ? 13.738 2.717 -27.067 1.00 91.75 210 GLY A C 1
ATOM 1634 O O . GLY A 1 210 ? 12.710 3.085 -26.495 1.00 91.75 210 GLY A O 1
ATOM 1635 N N . VAL A 1 211 ? 14.518 1.748 -26.572 1.00 91.88 211 VAL A N 1
ATOM 1636 C CA . VAL A 1 211 ? 14.275 1.059 -25.289 1.00 91.88 211 VAL A CA 1
ATOM 1637 C C . VAL A 1 211 ? 14.222 2.066 -24.145 1.00 91.88 211 VAL A C 1
ATOM 1639 O O . VAL A 1 211 ? 13.300 2.013 -23.331 1.00 91.88 211 VAL A O 1
ATOM 1642 N N . LEU A 1 212 ? 15.166 3.009 -24.096 1.00 91.00 212 LEU A N 1
ATOM 1643 C CA . LEU A 1 212 ? 15.225 4.041 -23.064 1.00 91.00 212 LEU A CA 1
ATOM 1644 C C . LEU A 1 212 ? 13.986 4.947 -23.105 1.00 91.00 212 LEU A C 1
ATOM 1646 O O . LEU A 1 212 ? 13.353 5.162 -22.072 1.00 91.00 212 LEU A O 1
ATOM 1650 N N . GLY A 1 213 ? 13.592 5.423 -24.289 1.00 88.81 213 GLY A N 1
ATOM 1651 C CA . GLY A 1 213 ? 12.380 6.225 -24.473 1.00 88.81 213 GLY A CA 1
ATOM 1652 C C . GLY A 1 213 ? 11.109 5.467 -24.079 1.00 88.81 213 GLY A C 1
ATOM 1653 O O . GLY A 1 213 ? 10.254 6.003 -23.368 1.00 88.81 213 GLY A O 1
ATOM 1654 N N . GLY A 1 214 ? 11.010 4.192 -24.465 1.00 89.19 214 GLY A N 1
ATOM 1655 C CA . GLY A 1 214 ? 9.905 3.312 -24.085 1.00 89.19 214 GLY A CA 1
ATOM 1656 C C . GLY A 1 214 ? 9.850 3.035 -22.579 1.00 89.19 214 GLY A C 1
ATOM 1657 O O . GLY A 1 214 ? 8.771 3.075 -21.987 1.00 89.19 214 GLY A O 1
ATOM 1658 N N . ALA A 1 215 ? 11.000 2.833 -21.931 1.00 88.94 215 ALA A N 1
ATOM 1659 C CA . ALA A 1 215 ? 11.097 2.640 -20.487 1.00 88.94 215 ALA A CA 1
ATOM 1660 C C . ALA A 1 215 ? 10.728 3.912 -19.708 1.00 88.94 215 ALA A C 1
ATOM 1662 O O . ALA A 1 215 ? 9.941 3.842 -18.768 1.00 88.94 215 ALA A O 1
ATOM 1663 N N . VAL A 1 216 ? 11.203 5.089 -20.132 1.00 87.19 216 VAL A N 1
ATOM 1664 C CA . VAL A 1 216 ? 10.814 6.379 -19.531 1.00 87.19 216 VAL A CA 1
ATOM 1665 C C . VAL A 1 216 ? 9.310 6.632 -19.696 1.00 87.19 216 VAL A C 1
ATOM 1667 O O . VAL A 1 216 ? 8.653 7.098 -18.764 1.00 87.19 216 VAL A O 1
ATOM 1670 N N . SER A 1 217 ? 8.729 6.262 -20.841 1.00 86.44 217 SER A N 1
ATOM 1671 C CA . SER A 1 217 ? 7.276 6.300 -21.051 1.00 86.44 217 SER A CA 1
ATOM 1672 C C . SER A 1 217 ? 6.524 5.332 -20.122 1.00 86.44 217 SER A C 1
ATOM 1674 O O . SER A 1 217 ? 5.439 5.649 -19.632 1.00 86.44 217 SER A O 1
ATOM 1676 N N . ALA A 1 218 ? 7.109 4.171 -19.808 1.00 85.06 218 ALA A N 1
ATOM 1677 C CA . ALA A 1 218 ? 6.551 3.204 -18.862 1.00 85.06 218 ALA A CA 1
ATOM 1678 C C . ALA A 1 218 ? 6.549 3.698 -17.405 1.00 85.06 218 ALA A C 1
ATOM 1680 O O . ALA A 1 218 ? 5.650 3.329 -16.655 1.00 85.06 218 ALA A O 1
ATOM 1681 N N . VAL A 1 219 ? 7.488 4.572 -17.019 1.00 81.56 219 VAL A N 1
ATOM 1682 C CA . VAL A 1 219 ? 7.530 5.182 -15.674 1.00 81.56 219 VAL A CA 1
ATOM 1683 C C . VAL A 1 219 ? 6.342 6.119 -15.427 1.00 81.56 219 VAL A C 1
ATOM 1685 O O . VAL A 1 219 ? 5.975 6.351 -14.274 1.00 81.56 219 VAL A O 1
ATOM 1688 N N . ARG A 1 220 ? 5.704 6.658 -16.478 1.00 79.50 220 ARG A N 1
ATOM 1689 C CA . ARG A 1 220 ? 4.528 7.516 -16.289 1.00 79.50 220 ARG A CA 1
ATOM 1690 C C . ARG A 1 220 ? 3.392 6.708 -15.651 1.00 79.50 220 ARG A C 1
ATOM 1692 O O . ARG A 1 220 ? 2.997 5.685 -16.214 1.00 79.50 220 ARG A O 1
ATOM 1699 N N . PRO A 1 221 ? 2.847 7.163 -14.508 1.00 62.53 221 PRO A N 1
ATOM 1700 C CA . PRO A 1 221 ? 1.850 6.409 -13.765 1.00 62.53 221 PRO A CA 1
ATOM 1701 C C . PRO A 1 221 ? 0.604 6.176 -14.625 1.00 62.53 221 PRO A C 1
ATOM 1703 O O . PRO A 1 221 ? -0.111 7.109 -14.987 1.00 62.53 221 PRO A O 1
ATOM 1706 N N . VAL A 1 222 ? 0.348 4.908 -14.950 1.00 58.34 222 VAL A N 1
ATOM 1707 C CA . VAL A 1 222 ? -0.884 4.445 -15.599 1.00 58.34 222 VAL A CA 1
ATOM 1708 C C . VAL A 1 222 ? -1.916 4.237 -14.497 1.00 58.34 222 VAL A C 1
ATOM 1710 O O . VAL A 1 222 ? -2.149 3.124 -14.043 1.00 58.34 222 VAL A O 1
ATOM 1713 N N . GLY A 1 223 ? -2.457 5.320 -13.950 1.00 50.75 223 GLY A N 1
ATOM 1714 C CA . GLY A 1 223 ? -3.386 5.183 -12.834 1.00 50.75 223 GLY A CA 1
ATOM 1715 C C . GLY A 1 223 ? -3.889 6.514 -12.324 1.00 50.75 223 GLY A C 1
ATOM 1716 O O . GLY A 1 223 ? -3.263 7.141 -11.473 1.00 50.75 223 GLY A O 1
ATOM 1717 N N . GLY A 1 224 ? -5.049 6.929 -12.828 1.00 58.28 224 GLY A N 1
ATOM 1718 C CA . GLY A 1 224 ? -5.888 7.881 -12.110 1.00 58.28 224 GLY A CA 1
ATOM 1719 C C . GLY A 1 224 ? -6.364 7.282 -10.781 1.00 58.28 224 GLY A C 1
ATOM 1720 O O . GLY A 1 224 ? -6.287 6.074 -10.557 1.00 58.28 224 GLY A O 1
ATOM 1721 N N . LYS A 1 225 ? -6.871 8.131 -9.881 1.00 56.50 225 LYS A N 1
ATOM 1722 C CA . LYS A 1 225 ? -7.502 7.691 -8.629 1.00 56.50 225 LYS A CA 1
ATOM 1723 C C . LYS A 1 225 ? -8.625 6.689 -8.950 1.00 56.50 225 LYS A C 1
ATOM 1725 O O . LYS A 1 225 ? -9.663 7.107 -9.450 1.00 56.50 225 LYS A O 1
ATOM 1730 N N . GLY A 1 226 ? -8.430 5.402 -8.651 1.00 61.78 226 GLY A N 1
ATOM 1731 C CA . GLY A 1 226 ? -9.502 4.397 -8.702 1.00 61.78 226 GLY A CA 1
ATOM 1732 C C . GLY A 1 226 ? -9.263 3.137 -9.538 1.00 61.78 226 GLY A C 1
ATOM 1733 O O . GLY A 1 226 ? -10.169 2.309 -9.576 1.00 61.78 226 GLY A O 1
ATOM 1734 N N . THR A 1 227 ? -8.098 2.942 -10.166 1.00 61.19 227 THR A N 1
ATOM 1735 C CA . THR A 1 227 ? -7.797 1.676 -10.865 1.00 61.19 227 THR A CA 1
ATOM 1736 C C . THR A 1 227 ? -7.841 0.488 -9.900 1.00 61.19 227 THR A C 1
ATOM 1738 O O . THR A 1 227 ? -7.281 0.530 -8.795 1.00 61.19 227 THR A O 1
ATOM 1741 N N . ARG A 1 228 ? -8.553 -0.571 -10.296 1.00 64.69 228 ARG A N 1
ATOM 1742 C CA . ARG A 1 228 ? -8.735 -1.772 -9.469 1.00 64.69 228 ARG A CA 1
ATOM 1743 C C . ARG A 1 228 ? -7.461 -2.626 -9.503 1.00 64.69 228 ARG A C 1
ATOM 1745 O O . ARG A 1 228 ? -6.731 -2.633 -10.487 1.00 64.69 228 ARG A O 1
ATOM 1752 N N . LEU A 1 229 ? -7.187 -3.370 -8.427 1.00 58.69 229 LEU A N 1
ATOM 1753 C CA . LEU A 1 229 ? -6.005 -4.249 -8.318 1.00 58.69 229 LEU A CA 1
ATOM 1754 C C . LEU A 1 229 ? -5.809 -5.215 -9.508 1.00 58.69 229 LEU A C 1
ATOM 1756 O O . LEU A 1 229 ? -4.678 -5.349 -9.964 1.00 58.69 229 LEU A O 1
ATOM 1760 N N . PRO A 1 230 ? -6.863 -5.864 -10.040 1.00 58.34 230 PRO A N 1
ATOM 1761 C CA . PRO A 1 230 ? -6.722 -6.760 -11.190 1.00 58.34 230 PRO A CA 1
ATOM 1762 C C . PRO A 1 230 ? -6.253 -6.027 -12.455 1.00 58.34 230 PRO A C 1
ATOM 1764 O O . PRO A 1 230 ? -5.394 -6.523 -13.177 1.00 58.34 230 PRO A O 1
ATOM 1767 N N . GLU A 1 231 ? -6.724 -4.794 -12.663 1.00 61.88 231 GLU A N 1
ATOM 1768 C CA . GLU A 1 231 ? -6.315 -3.946 -13.793 1.00 61.88 231 GLU A CA 1
ATOM 1769 C C . GLU A 1 231 ? -4.825 -3.568 -13.698 1.00 61.88 231 GLU A C 1
ATOM 1771 O O . GLU A 1 231 ? -4.150 -3.402 -14.717 1.00 61.88 231 GLU A O 1
ATOM 1776 N N . LEU A 1 232 ? -4.281 -3.483 -12.474 1.00 64.69 232 LEU A N 1
ATOM 1777 C CA . LEU A 1 232 ? -2.849 -3.269 -12.224 1.00 64.69 232 LEU A CA 1
ATOM 1778 C C . LEU A 1 232 ? -1.987 -4.494 -12.590 1.00 64.69 232 LEU A C 1
ATOM 1780 O O . LEU A 1 232 ? -0.816 -4.338 -12.949 1.00 64.69 232 LEU A O 1
ATOM 1784 N N . MET A 1 233 ? -2.541 -5.710 -12.515 1.00 64.25 233 MET A N 1
ATOM 1785 C CA . MET A 1 233 ? -1.831 -6.934 -12.914 1.00 64.25 233 MET A CA 1
ATOM 1786 C C . MET A 1 233 ? -1.759 -7.062 -14.436 1.00 64.25 233 MET A C 1
ATOM 1788 O O . MET A 1 233 ? -0.688 -7.325 -14.986 1.00 64.25 233 MET A O 1
ATOM 1792 N N . GLU A 1 234 ? -2.855 -6.766 -15.135 1.00 66.44 234 GLU A N 1
ATOM 1793 C CA . GLU A 1 234 ? -2.864 -6.742 -16.601 1.00 66.44 234 GLU A CA 1
ATOM 1794 C C . GLU A 1 234 ? -1.918 -5.665 -17.154 1.00 66.44 234 GLU A C 1
ATOM 1796 O O . GLU A 1 234 ? -1.171 -5.907 -18.106 1.00 66.44 234 GLU A O 1
ATOM 1801 N N . THR A 1 235 ? -1.835 -4.504 -16.497 1.00 66.31 235 THR A N 1
ATOM 1802 C CA . THR A 1 235 ? -0.936 -3.426 -16.936 1.00 66.31 235 THR A CA 1
ATOM 1803 C C . THR A 1 235 ? 0.553 -3.711 -16.738 1.00 66.31 235 THR A C 1
ATOM 1805 O O . THR A 1 235 ? 1.349 -3.103 -17.459 1.00 66.31 235 THR A O 1
ATOM 1808 N N . SER A 1 236 ? 0.997 -4.629 -15.863 1.00 65.56 236 SER A N 1
ATOM 1809 C CA . SER A 1 236 ? 2.452 -4.866 -15.763 1.00 65.56 236 SER A CA 1
ATOM 1810 C C . SER A 1 236 ? 3.026 -5.613 -16.949 1.00 65.56 236 SER A C 1
ATOM 1812 O O . SER A 1 236 ? 4.170 -5.353 -17.320 1.00 65.56 236 SER A O 1
ATOM 1814 N N . THR A 1 237 ? 2.253 -6.521 -17.551 1.00 69.31 237 THR A N 1
ATOM 1815 C CA . THR A 1 237 ? 2.686 -7.202 -18.781 1.00 69.31 237 THR A CA 1
ATOM 1816 C C . THR A 1 237 ? 2.825 -6.187 -19.917 1.00 69.31 237 THR A C 1
ATOM 1818 O O . THR A 1 237 ? 3.846 -6.151 -20.604 1.00 69.31 237 THR A O 1
ATOM 1821 N N . ALA A 1 238 ? 1.879 -5.247 -20.010 1.00 70.19 238 ALA A N 1
ATOM 1822 C CA . ALA A 1 238 ? 1.959 -4.111 -20.923 1.00 70.19 238 ALA A CA 1
ATOM 1823 C C . ALA A 1 238 ? 3.137 -3.163 -20.608 1.00 70.19 238 ALA A C 1
ATOM 1825 O O . ALA A 1 238 ? 3.696 -2.544 -21.514 1.00 70.19 238 ALA A O 1
ATOM 1826 N N . GLY A 1 239 ? 3.561 -3.067 -19.344 1.00 72.69 239 GLY A N 1
ATOM 1827 C CA . GLY A 1 239 ? 4.716 -2.266 -18.930 1.00 72.69 239 GLY A CA 1
ATOM 1828 C C . GLY A 1 239 ? 6.041 -2.744 -19.536 1.00 72.69 239 GLY A C 1
ATOM 1829 O O . GLY A 1 239 ? 6.855 -1.916 -19.937 1.00 72.69 239 GLY A O 1
ATOM 1830 N N . LEU A 1 240 ? 6.231 -4.060 -19.681 1.00 73.38 240 LEU A N 1
ATOM 1831 C CA . LEU A 1 240 ? 7.411 -4.649 -20.338 1.00 73.38 240 LEU A CA 1
ATOM 1832 C C . LEU A 1 240 ? 7.363 -4.537 -21.866 1.00 73.38 240 LEU A C 1
ATOM 1834 O O . LEU A 1 240 ? 8.407 -4.449 -22.511 1.00 73.38 240 LEU A O 1
ATOM 1838 N N . ALA A 1 241 ? 6.166 -4.479 -22.451 1.00 83.81 241 ALA A N 1
ATOM 1839 C CA . ALA A 1 241 ? 6.012 -4.261 -23.884 1.00 83.81 241 ALA A CA 1
ATOM 1840 C C . ALA A 1 241 ? 6.438 -2.842 -24.307 1.00 83.81 241 ALA A C 1
ATOM 1842 O O . ALA A 1 241 ? 6.936 -2.656 -25.412 1.00 83.81 241 ALA A O 1
ATOM 1843 N N . ARG A 1 242 ? 6.295 -1.831 -23.437 1.00 85.44 242 ARG A N 1
ATOM 1844 C CA . ARG A 1 242 ? 6.598 -0.423 -23.769 1.00 85.44 242 ARG A CA 1
ATOM 1845 C C . ARG A 1 242 ? 8.054 -0.162 -24.189 1.00 85.44 242 ARG A C 1
ATOM 1847 O O . ARG A 1 242 ? 8.230 0.495 -25.215 1.00 85.44 242 ARG A O 1
ATOM 1854 N N . PRO A 1 243 ? 9.090 -0.657 -23.485 1.00 86.75 243 PRO A N 1
ATOM 1855 C CA . PRO A 1 243 ? 10.470 -0.588 -23.968 1.00 86.75 243 PRO A CA 1
ATOM 1856 C C . PRO A 1 243 ? 10.663 -1.226 -25.351 1.00 86.75 243 PRO A C 1
ATOM 1858 O O . PRO A 1 243 ? 11.320 -0.637 -26.205 1.00 86.75 243 PRO A O 1
ATOM 1861 N N . LEU A 1 244 ? 10.045 -2.386 -25.605 1.00 85.81 244 LEU A N 1
ATOM 1862 C CA . LEU A 1 244 ? 10.142 -3.077 -26.898 1.00 85.81 244 LEU A CA 1
ATOM 1863 C C . LEU A 1 244 ? 9.459 -2.288 -28.022 1.00 85.81 244 LEU A C 1
ATOM 1865 O O . LEU A 1 244 ? 10.021 -2.147 -29.105 1.00 85.81 244 LEU A O 1
ATOM 1869 N N . ILE A 1 245 ? 8.285 -1.714 -27.750 1.00 88.38 245 ILE A N 1
ATOM 1870 C CA . ILE A 1 245 ? 7.571 -0.833 -28.684 1.00 88.38 245 ILE A CA 1
ATOM 1871 C C . ILE A 1 245 ? 8.404 0.419 -28.980 1.00 88.38 245 ILE A C 1
ATOM 1873 O O . ILE A 1 245 ? 8.477 0.841 -30.131 1.00 88.38 245 ILE A O 1
ATOM 1877 N N . GLY A 1 246 ? 9.060 0.996 -27.968 1.00 87.75 246 GLY A N 1
ATOM 1878 C CA . GLY A 1 246 ? 9.976 2.126 -28.143 1.00 87.75 246 GLY A CA 1
ATOM 1879 C C . GLY A 1 246 ? 11.181 1.784 -29.024 1.00 87.75 246 GLY A C 1
ATOM 1880 O O . GLY A 1 246 ? 11.572 2.574 -29.878 1.00 87.75 246 GLY A O 1
ATOM 1881 N N . ALA A 1 247 ? 11.744 0.586 -28.865 1.00 87.00 247 ALA A N 1
ATOM 1882 C CA . ALA A 1 247 ? 12.831 0.091 -29.707 1.00 87.00 247 ALA A CA 1
ATOM 1883 C C . ALA A 1 247 ? 12.388 -0.096 -31.168 1.00 87.00 247 ALA A C 1
ATOM 1885 O O . ALA A 1 247 ? 13.055 0.368 -32.093 1.00 87.00 247 ALA A O 1
ATOM 1886 N N . ALA A 1 248 ? 11.233 -0.737 -31.371 1.00 89.00 248 ALA A N 1
ATOM 1887 C CA . ALA A 1 248 ? 10.665 -0.976 -32.693 1.00 89.00 248 ALA A CA 1
ATOM 1888 C C . ALA A 1 248 ? 10.301 0.332 -33.415 1.00 89.00 248 ALA A C 1
ATOM 1890 O O . ALA A 1 248 ? 10.572 0.472 -34.607 1.00 89.00 248 ALA A O 1
ATOM 1891 N N . SER A 1 249 ? 9.733 1.312 -32.703 1.00 89.50 249 SER A N 1
ATOM 1892 C CA . SER A 1 249 ? 9.389 2.612 -33.285 1.00 89.50 249 SER A CA 1
ATOM 1893 C C . SER A 1 249 ? 10.629 3.422 -33.664 1.00 89.50 249 SER A C 1
ATOM 1895 O O . SER A 1 249 ? 10.650 4.015 -34.741 1.00 89.50 249 SER A O 1
ATOM 1897 N N . ALA A 1 250 ? 11.689 3.390 -32.851 1.00 90.00 250 ALA A N 1
ATOM 1898 C CA . ALA A 1 250 ? 12.963 4.022 -33.189 1.00 90.00 250 ALA A CA 1
ATOM 1899 C C . ALA A 1 250 ? 13.575 3.428 -34.471 1.00 90.00 250 ALA A C 1
ATOM 1901 O O . ALA A 1 250 ? 13.994 4.178 -35.354 1.00 90.00 250 ALA A O 1
ATOM 1902 N N . LEU A 1 251 ? 13.560 2.096 -34.616 1.00 86.38 251 LEU A N 1
ATOM 1903 C CA . LEU A 1 251 ? 14.001 1.430 -35.847 1.00 86.38 251 LEU A CA 1
ATOM 1904 C C . LEU A 1 251 ? 13.161 1.829 -37.064 1.00 86.38 251 LEU A C 1
ATOM 1906 O O . LEU A 1 251 ? 13.722 2.134 -38.114 1.00 86.38 251 LEU A O 1
ATOM 1910 N N . ALA A 1 252 ? 11.834 1.855 -36.926 1.00 86.12 252 ALA A N 1
ATOM 1911 C CA . ALA A 1 252 ? 10.937 2.240 -38.012 1.00 86.12 252 ALA A CA 1
ATOM 1912 C C . ALA A 1 252 ? 11.190 3.682 -38.485 1.00 86.12 252 ALA A C 1
ATOM 1914 O O . ALA A 1 252 ? 11.226 3.934 -39.688 1.00 86.12 252 ALA A O 1
ATOM 1915 N N . ILE A 1 253 ? 11.426 4.617 -37.554 1.00 85.94 253 ILE A N 1
ATOM 1916 C CA . ILE A 1 253 ? 11.772 6.011 -37.876 1.00 85.94 253 ILE A CA 1
ATOM 1917 C C . ILE A 1 253 ? 13.075 6.068 -38.676 1.00 85.94 253 ILE A C 1
ATOM 1919 O O . ILE A 1 253 ? 13.132 6.744 -39.701 1.00 85.94 253 ILE A O 1
ATOM 1923 N N . VAL A 1 254 ? 14.111 5.343 -38.250 1.00 84.81 254 VAL A N 1
ATOM 1924 C CA . VAL A 1 254 ? 15.402 5.332 -38.955 1.00 84.81 254 VAL A CA 1
ATOM 1925 C C . VAL A 1 254 ? 15.279 4.720 -40.347 1.00 84.81 254 VAL A C 1
ATOM 1927 O O . VAL A 1 254 ? 15.784 5.305 -41.304 1.00 84.81 254 VAL A O 1
ATOM 1930 N N . ALA A 1 255 ? 14.551 3.610 -40.488 1.00 84.12 255 ALA A N 1
ATOM 1931 C CA . ALA A 1 255 ? 14.277 3.001 -41.788 1.00 84.12 255 ALA A CA 1
ATOM 1932 C C . ALA A 1 255 ? 13.535 3.970 -42.727 1.00 84.12 255 ALA A C 1
ATOM 1934 O O . ALA A 1 255 ? 13.897 4.088 -43.896 1.00 84.12 255 ALA A O 1
ATOM 1935 N N . PHE A 1 256 ? 12.550 4.713 -42.210 1.00 84.69 256 PHE A N 1
ATOM 1936 C CA . PHE A 1 256 ? 11.779 5.687 -42.988 1.00 84.69 256 PHE A CA 1
ATOM 1937 C C . PHE A 1 256 ? 12.605 6.914 -43.405 1.00 84.69 256 PHE A C 1
ATOM 1939 O O . PHE A 1 256 ? 12.483 7.407 -44.529 1.00 84.69 256 PHE A O 1
ATOM 1946 N N . VAL A 1 257 ? 13.468 7.413 -42.515 1.00 83.50 257 VAL A N 1
ATOM 1947 C CA . VAL A 1 257 ? 14.391 8.517 -42.823 1.00 83.50 257 VAL A CA 1
ATOM 1948 C C . VAL A 1 257 ? 15.383 8.096 -43.910 1.00 83.50 257 VAL A C 1
ATOM 1950 O O . VAL A 1 257 ? 15.606 8.851 -44.856 1.00 83.50 257 VAL A O 1
ATOM 1953 N N . GLN A 1 258 ? 15.915 6.872 -43.837 1.00 77.88 258 GLN A N 1
ATOM 1954 C CA . GLN A 1 258 ? 16.808 6.325 -44.862 1.00 77.88 258 GLN A CA 1
ATOM 1955 C C . GLN A 1 258 ? 16.088 6.105 -46.201 1.00 77.88 258 GLN A C 1
ATOM 1957 O O . GLN A 1 258 ? 16.618 6.484 -47.245 1.00 77.88 258 GLN A O 1
ATOM 1962 N N . SER A 1 259 ? 14.862 5.565 -46.196 1.00 78.38 259 SER A N 1
ATOM 1963 C CA . SER A 1 259 ? 14.091 5.337 -47.426 1.00 78.38 259 SER A CA 1
ATOM 1964 C C . SER A 1 259 ? 13.655 6.639 -48.101 1.00 78.38 259 SER A C 1
ATOM 1966 O O . SER A 1 259 ? 13.636 6.721 -49.325 1.00 78.38 259 SER A O 1
ATOM 1968 N N . SER A 1 260 ? 13.335 7.673 -47.317 1.00 64.44 260 SER A N 1
ATOM 1969 C CA . SER A 1 260 ? 12.985 9.000 -47.841 1.00 64.44 260 SER A CA 1
ATOM 1970 C C . SER A 1 260 ? 14.192 9.683 -48.485 1.00 64.44 260 SER A C 1
ATOM 1972 O O . SER A 1 260 ? 14.052 10.343 -49.511 1.00 64.44 260 SER A O 1
ATOM 1974 N N . PHE A 1 261 ? 15.392 9.466 -47.940 1.00 57.97 261 PHE A N 1
ATOM 1975 C CA . PHE A 1 261 ? 16.631 9.927 -48.564 1.00 57.97 261 PHE A CA 1
ATOM 1976 C C . PHE A 1 261 ? 16.929 9.187 -49.881 1.00 57.97 261 PHE A C 1
ATOM 1978 O O . PHE A 1 261 ? 17.385 9.798 -50.842 1.00 57.97 261 PHE A O 1
ATOM 1985 N N . LEU A 1 262 ? 16.592 7.895 -49.961 1.00 54.06 262 LEU A N 1
ATOM 1986 C CA . LEU A 1 262 ? 16.713 7.084 -51.181 1.00 54.06 262 LEU A CA 1
ATOM 1987 C C . LEU A 1 262 ? 15.669 7.432 -52.265 1.00 54.06 262 LEU A C 1
ATOM 1989 O O . LEU A 1 262 ? 15.881 7.110 -53.430 1.00 54.06 262 LEU A O 1
ATOM 1993 N N . GLY A 1 263 ? 14.563 8.099 -51.911 1.00 52.16 263 GLY A N 1
ATOM 1994 C CA . GLY A 1 263 ? 13.458 8.419 -52.827 1.00 52.16 263 GLY A CA 1
ATOM 1995 C C . GLY A 1 263 ? 13.453 9.834 -53.423 1.00 52.16 263 GLY A C 1
ATOM 1996 O O . GLY A 1 263 ? 12.747 10.065 -54.399 1.00 52.16 263 GLY A O 1
ATOM 1997 N N . ILE A 1 264 ? 14.231 10.786 -52.889 1.00 52.91 264 ILE A N 1
ATOM 1998 C CA . ILE A 1 264 ? 14.245 12.188 -53.374 1.00 52.91 264 ILE A CA 1
ATOM 1999 C C . ILE A 1 264 ? 15.260 12.411 -54.518 1.00 52.91 264 ILE A C 1
ATOM 2001 O O . ILE A 1 264 ? 15.307 13.484 -55.111 1.00 52.91 264 ILE A O 1
ATOM 2005 N N . GLN A 1 265 ? 16.003 11.379 -54.932 1.00 49.75 265 GLN A N 1
ATOM 2006 C CA . GLN A 1 265 ? 16.692 11.382 -56.234 1.00 49.75 265 GLN A CA 1
ATOM 2007 C C . GLN A 1 265 ? 15.834 10.844 -57.390 1.00 49.75 265 GLN A C 1
ATOM 2009 O O . GLN A 1 265 ? 16.340 10.641 -58.493 1.00 49.75 265 GLN A O 1
ATOM 2014 N N . LEU A 1 266 ? 14.525 10.658 -57.195 1.00 52.31 266 LEU A N 1
ATOM 2015 C CA . LEU A 1 266 ? 13.627 10.506 -58.333 1.00 52.31 266 LEU A CA 1
ATOM 2016 C C . LEU A 1 266 ? 13.374 11.883 -58.960 1.00 52.31 266 LEU A C 1
ATOM 2018 O O . LEU A 1 266 ? 12.568 12.684 -58.491 1.00 52.31 266 LEU A O 1
ATOM 2022 N N . THR A 1 267 ? 14.072 12.091 -60.079 1.00 50.53 267 THR A N 1
ATOM 2023 C CA . THR A 1 267 ? 13.881 13.105 -61.127 1.00 50.53 267 THR A CA 1
ATOM 2024 C C . THR A 1 267 ? 14.312 14.550 -60.836 1.00 50.53 267 THR A C 1
ATOM 2026 O O . THR A 1 267 ? 13.491 15.452 -60.724 1.00 50.53 267 THR A O 1
ATOM 2029 N N . GLU A 1 268 ? 15.618 14.828 -60.951 1.00 53.19 268 GLU A N 1
ATOM 2030 C CA . GLU A 1 268 ? 16.049 16.099 -61.576 1.00 53.19 268 GLU A CA 1
ATOM 2031 C C . GLU A 1 268 ? 15.654 16.172 -63.069 1.00 53.19 268 GLU A C 1
ATOM 2033 O O . GLU A 1 268 ? 15.634 17.252 -63.658 1.00 53.19 268 GLU A O 1
ATOM 2038 N N . GLU A 1 269 ? 15.238 15.054 -63.675 1.00 54.09 269 GLU A N 1
ATOM 2039 C CA . GLU A 1 269 ? 14.775 14.991 -65.066 1.00 54.09 269 GLU A CA 1
ATOM 2040 C C . GLU A 1 269 ? 13.431 15.710 -65.320 1.00 54.09 269 GLU A C 1
ATOM 2042 O O . GLU A 1 269 ? 13.130 16.057 -66.458 1.00 54.09 269 GLU A O 1
ATOM 2047 N N . THR A 1 270 ? 12.640 16.035 -64.288 1.00 52.88 270 THR A N 1
ATOM 2048 C CA . THR A 1 270 ? 11.427 16.871 -64.438 1.00 52.88 270 THR A CA 1
ATOM 2049 C C . THR A 1 270 ? 11.691 18.371 -64.271 1.00 52.88 270 THR A C 1
ATOM 2051 O O . THR A 1 270 ? 10.831 19.184 -64.621 1.00 52.88 270 THR A O 1
ATOM 2054 N N . ARG A 1 271 ? 12.892 18.787 -63.833 1.00 47.94 271 ARG A N 1
ATOM 2055 C CA . ARG A 1 271 ? 13.260 20.215 -63.758 1.00 47.94 271 ARG A CA 1
ATOM 2056 C C . ARG A 1 271 ? 13.538 20.827 -65.137 1.00 47.94 271 ARG A C 1
ATOM 2058 O O . ARG A 1 271 ? 13.270 22.013 -65.330 1.00 47.94 271 ARG A O 1
ATOM 2065 N N . SER A 1 272 ? 13.987 20.041 -66.121 1.00 51.28 272 SER A N 1
ATOM 2066 C CA . SER A 1 272 ? 14.173 20.535 -67.498 1.00 51.28 272 SER A CA 1
ATOM 2067 C C . SER A 1 272 ? 12.845 20.678 -68.257 1.00 51.28 272 SER A C 1
ATOM 2069 O O . SER A 1 272 ? 12.686 21.620 -69.031 1.00 51.28 272 SER A O 1
ATOM 2071 N N . ALA A 1 273 ? 11.851 19.829 -67.967 1.00 50.59 273 ALA A N 1
ATOM 2072 C CA . ALA A 1 273 ? 10.515 19.929 -68.556 1.00 50.59 273 ALA A CA 1
ATOM 2073 C C . ALA A 1 273 ? 9.681 21.083 -67.958 1.00 50.59 273 ALA A C 1
ATOM 2075 O O . ALA A 1 273 ? 8.951 21.758 -68.680 1.00 50.59 273 ALA A O 1
ATOM 2076 N N . GLY A 1 274 ? 9.827 21.371 -66.657 1.00 44.47 274 GLY A N 1
ATOM 2077 C CA . GLY A 1 274 ? 9.099 22.463 -65.992 1.00 44.47 274 GLY A CA 1
ATOM 2078 C C . GLY A 1 274 ? 9.592 23.874 -66.337 1.00 44.47 274 GLY A C 1
ATOM 2079 O O . GLY A 1 274 ? 8.823 24.827 -66.252 1.00 44.47 274 GLY A O 1
ATOM 2080 N N . THR A 1 275 ? 10.848 24.020 -66.774 1.00 46.91 275 THR A N 1
ATOM 2081 C CA . THR A 1 275 ? 11.409 25.336 -67.141 1.00 46.91 275 THR A CA 1
ATOM 2082 C C . THR A 1 275 ? 11.083 25.724 -68.592 1.00 46.91 275 THR A C 1
ATOM 2084 O O . THR A 1 275 ? 11.072 26.905 -68.923 1.00 46.91 275 THR A O 1
ATOM 2087 N N . LEU A 1 276 ? 10.733 24.755 -69.449 1.00 46.38 276 LEU A N 1
ATOM 2088 C CA . LEU A 1 276 ? 10.264 25.008 -70.820 1.00 46.38 276 LEU A CA 1
ATOM 2089 C C . LEU A 1 276 ? 8.760 25.330 -70.910 1.00 46.38 276 LEU A C 1
ATOM 2091 O O . LEU A 1 276 ? 8.338 25.948 -71.882 1.00 46.38 276 LEU A O 1
ATOM 2095 N N . ALA A 1 277 ? 7.957 24.979 -69.900 1.00 44.66 277 ALA A N 1
ATOM 2096 C CA . ALA A 1 277 ? 6.515 25.262 -69.874 1.00 44.66 277 ALA A CA 1
ATOM 2097 C C . ALA A 1 277 ? 6.148 26.663 -69.334 1.00 44.66 277 ALA A C 1
ATOM 2099 O O . ALA A 1 277 ? 4.991 27.056 -69.412 1.00 44.66 277 ALA A O 1
ATOM 2100 N N . LEU A 1 278 ? 7.113 27.419 -68.796 1.00 41.78 278 LEU A N 1
ATOM 2101 C CA . LEU A 1 278 ? 6.929 28.799 -68.310 1.00 41.78 278 LEU A CA 1
ATOM 2102 C C . LEU A 1 278 ? 7.455 29.865 -69.290 1.00 41.78 278 LEU A C 1
ATOM 2104 O O . LEU A 1 278 ? 7.495 31.045 -68.949 1.00 41.78 278 LEU A O 1
ATOM 2108 N N . ALA A 1 279 ? 7.868 29.455 -70.494 1.00 42.72 279 ALA A N 1
ATOM 2109 C CA . ALA A 1 279 ? 8.406 30.336 -71.532 1.00 42.72 279 ALA A CA 1
ATOM 2110 C C . ALA A 1 279 ? 7.468 30.532 -72.744 1.00 42.72 279 ALA A C 1
ATOM 2112 O O . ALA A 1 279 ? 7.908 31.089 -73.750 1.00 42.72 279 ALA A O 1
ATOM 2113 N N . PHE A 1 280 ? 6.197 30.118 -72.652 1.00 41.16 280 PHE A N 1
ATOM 2114 C CA . PHE A 1 280 ? 5.149 30.413 -73.638 1.00 41.16 280 PHE A CA 1
ATOM 2115 C C . PHE A 1 280 ? 3.850 30.838 -72.957 1.00 41.16 280 PHE A C 1
ATOM 2117 O O . PHE A 1 280 ? 3.476 30.186 -71.957 1.00 41.16 280 PHE A O 1
#

pLDDT: mean 80.95, std 17.65, range [35.31, 98.25]

Radius of gyration: 32.02 Å; chains: 1; bounding box: 62×84×108 Å

Foldseek 3Di:
DDDDDDDDDDDPPPPPPPPDPPVLLPDDDVVLVVLLVVLVVLLVVLVVCCVPDPDNDDPQLVVLSVQLVVCSVVSVSLSSLVSSLSSVLVCLVVDDLVRLLVLLVVLLVCLVVCLLHPPLSVLSCVLQDPSVPGRRDSVSSSVNSVSVSVSVSQVVVVVSLLVSLLVVLVVQLVVLVVVLVVLCVVVVDDLVPPPDPPDPSVLSSLLSVLLNVLSVVLNPDPDDPPDDPVNVVVVSVVSVVSSVVSSVVSVVVSVVVVVVVVPVPPDPVVVVVVVVVVPD

Sequence (280 aa):
MNHETMPTGPASTLDHATTDSDPALLPDRPSLFIRRRRLEAHIATLYTSLRSSRHPPDQSVLEHVNVAKRQLDRNCIDEGWHAVFAAHRAEIPDMRDDERQGRGRILLAEAKSGKLGPWRGEVVKDLVGDVGQTAPTEVALKLAMEVRDEALENDYRKFAYLRSHLGRIASVIVAALITIFVVMRLDGSSPLRLTDAGNAAAIAYVLLFGVLGGAVSAVRPVGGKGTRLPELMETSTAGLARPLIGAASALAIVAFVQSSFLGIQLTEETRSAGTLALAF